Protein AF-0000000068499234 (afdb_homodimer)

pLDDT: mean 90.74, std 7.74, range [53.09, 97.69]

Solvent-accessible surface area (backbone atoms only — not comparable to full-atom values): 12952 Å² total; per-residue (Å²): 133,40,47,43,25,36,26,42,52,27,62,72,46,38,68,62,50,53,53,50,50,23,54,37,46,65,28,49,57,73,48,78,41,53,91,52,92,50,83,86,49,55,38,64,32,35,37,35,40,31,63,70,49,48,39,51,44,35,32,21,32,45,94,52,92,69,53,72,31,37,56,36,42,32,36,38,37,96,36,58,68,54,44,57,54,32,45,54,48,43,18,55,83,38,36,66,74,34,66,81,42,57,39,64,86,93,44,46,78,34,35,35,30,32,27,34,25,60,89,59,50,42,38,40,36,31,80,133,41,46,43,22,36,25,42,52,27,62,73,45,38,67,62,50,53,53,51,51,23,53,38,48,66,28,47,57,72,47,77,40,53,91,53,93,50,83,87,48,57,38,64,33,36,38,36,39,32,63,71,49,48,38,51,45,35,32,24,34,45,94,53,91,68,52,72,33,37,55,37,41,33,36,38,38,95,36,55,67,53,44,57,54,33,47,54,48,45,18,56,83,38,36,67,74,35,66,81,42,58,39,66,84,92,45,46,74,34,35,35,31,32,26,34,25,60,87,58,51,43,37,40,36,30,82

Foldseek 3Di:
DDDDADEDEAAQCVVVVQVLLQVLQPHWDKDFDFPDPDPSGWTQKMKIAHDNAGDMHMYTYDNDDDDDDDDAAEDEDDWLVSQQSSLVSQCVLWDFPARWDADDPPRRRWTWTWTQGNRGGIYIYTD/DDDDAEEDEAAQCVVVVQVLLQVLQPHWDKDFDFPDPDPSGWTAKMKIAHDPAGDMHMYTYDNDDDDDDDDAAEDEDDWLVSQQSSLVSQCVLWDFPARWDADDPPRRRWTWTWTQGNRGGIYIYTD

Radius of gyration: 18.12 Å; Cα contacts (8 Å, |Δi|>4): 654; chains: 2; bounding box: 51×46×42 Å

Organism: Clostridioides difficile (strain 630) (NCBI:txid272563)

Sequence (254 aa):
MVMLTPYLIFNGTCEKAFNFYAEAFGGGKTIFARLDSNPNNPVMHASVTFTKYEGCIMGADTDKPVVISGMAICVVLPSREAIEEISVKLAEGGTLVQEFLPHPPPHQNDGAAEVLDRYGYTWYLSTMVMLTPYLIFNGTCEKAFNFYAEAFGGGKTIFARLDSNPNNPVMHASVTFTKYEGCIMGADTDKPVVISGMAICVVLPSREAIEEISVKLAEGGTLVQEFLPHPPPHQNDGAAEVLDRYGYTWYLST

Secondary structure (DSSP, 8-state):
--EEEEEEEESS-HHHHHHHHHHHTT-EEEEEEESSS-TTSPEEEEEEEETTTTEEEEEEE-SS----BSEEEEEE-S-HHHHHHHHHHHTTTSEEEEEEEEPSTT-TT-EEEEEE-TTS-EEEEE-/--EEEEEEEESS-HHHHHHHHHHHTT-EEEEEEESSS-TTSPEEEEEEEETTTTEEEEEEE-SS----BSEEEEEE-S-HHHHHHHHHHHTTTSEEEEEEEEPSTT-TT-EEEEEE-TTS-EEEEE-

InterPro domains:
  IPR028973 PhnB-like [PF06983] (4-124)
  IPR029068 Glyoxalase/Bleomycin resistance protein/Dihydroxybiphenyl dioxygenase [G3DSA:3.10.180.10] (1-127)
  IPR029068 Glyoxalase/Bleomycin resistance protein/Dihydroxybiphenyl dioxygenase [SSF54593] (4-126)

Structure (mmCIF, N/CA/C/O backbone):
data_AF-0000000068499234-model_v1
#
loop_
_entity.id
_entity.type
_entity.pdbx_description
1 polymer 'PhnB-like domain-containing protein'
#
loop_
_atom_site.group_PDB
_atom_site.id
_atom_site.type_symbol
_atom_site.label_atom_id
_atom_site.label_alt_id
_atom_site.label_comp_id
_atom_site.label_asym_id
_atom_site.label_entity_id
_atom_site.label_seq_id
_atom_site.pdbx_PDB_ins_code
_atom_site.Cartn_x
_atom_site.Cartn_y
_atom_site.Cartn_z
_atom_site.occupancy
_atom_site.B_iso_or_equiv
_atom_site.auth_seq_id
_atom_site.auth_comp_id
_atom_site.auth_asym_id
_atom_site.auth_atom_id
_atom_site.pdbx_PDB_model_num
ATOM 1 N N . MET A 1 1 ? 4.781 1.117 17.578 1 53.12 1 MET A N 1
ATOM 2 C CA . MET A 1 1 ? 5.168 0.433 16.344 1 53.12 1 MET A CA 1
ATOM 3 C C . MET A 1 1 ? 4.594 1.144 15.133 1 53.12 1 MET A C 1
ATOM 5 O O . MET A 1 1 ? 3.467 1.64 15.164 1 53.12 1 MET A O 1
ATOM 9 N N . VAL A 1 2 ? 5.391 1.707 14.148 1 61.38 2 VAL A N 1
ATOM 10 C CA . VAL A 1 2 ? 4.98 2.381 12.922 1 61.38 2 VAL A CA 1
ATOM 11 C C . VAL A 1 2 ? 4.305 1.38 11.984 1 61.38 2 VAL A C 1
ATOM 13 O O . VAL A 1 2 ? 4.734 0.228 11.883 1 61.38 2 VAL A O 1
ATOM 16 N N . MET A 1 3 ? 3.145 1.772 11.523 1 76.12 3 MET A N 1
ATOM 17 C CA . MET A 1 3 ? 2.408 0.945 10.578 1 76.12 3 MET A CA 1
ATOM 18 C C . MET A 1 3 ? 2.404 1.58 9.188 1 76.12 3 MET A C 1
ATOM 20 O O . MET A 1 3 ? 2.051 2.75 9.039 1 76.12 3 MET A O 1
ATOM 24 N N . LEU A 1 4 ? 3.035 0.899 8.289 1 85.94 4 LEU A N 1
ATOM 25 C CA . LEU A 1 4 ? 2.988 1.303 6.887 1 85.94 4 LEU A CA 1
ATOM 26 C C . LEU A 1 4 ? 2.033 0.416 6.098 1 85.94 4 LEU A C 1
ATOM 28 O O . LEU A 1 4 ? 2.201 -0.805 6.059 1 85.94 4 LEU A O 1
ATOM 32 N N . THR A 1 5 ? 0.992 1.041 5.543 1 91.81 5 THR A N 1
ATOM 33 C CA . THR A 1 5 ? -0.043 0.25 4.887 1 91.81 5 THR A CA 1
ATOM 34 C C . THR A 1 5 ? -0.512 0.931 3.602 1 91.81 5 THR A C 1
ATOM 36 O O . THR A 1 5 ? -0.453 2.156 3.486 1 91.81 5 THR A O 1
ATOM 39 N N . PRO A 1 6 ? -0.944 0.089 2.637 1 94.38 6 PRO A N 1
ATOM 40 C CA . PRO A 1 6 ? -1.58 0.714 1.476 1 94.38 6 PRO A CA 1
ATOM 41 C C . PRO A 1 6 ? -2.91 1.384 1.819 1 94.38 6 PRO A C 1
ATOM 43 O O . PRO A 1 6 ? -3.645 0.896 2.682 1 94.38 6 PRO A O 1
ATOM 46 N N . TYR A 1 7 ? -3.123 2.432 1.109 1 95.19 7 TYR A N 1
ATOM 47 C CA . TYR A 1 7 ? -4.383 3.16 1.197 1 95.19 7 TYR A CA 1
ATOM 48 C C . TYR A 1 7 ? -5.121 3.141 -0.137 1 95.19 7 TYR A C 1
ATOM 50 O O . TYR A 1 7 ? -4.633 3.688 -1.129 1 95.19 7 TYR A O 1
ATOM 58 N N . LEU A 1 8 ? -6.262 2.578 -0.1 1 96.56 8 LEU A N 1
ATOM 59 C CA . LEU A 1 8 ? -7 2.359 -1.34 1 96.56 8 LEU A CA 1
ATOM 60 C C . LEU A 1 8 ? -8.125 3.377 -1.49 1 96.56 8 LEU A C 1
ATOM 62 O O . LEU A 1 8 ? -8.875 3.623 -0.543 1 96.56 8 LEU A O 1
ATOM 66 N N . ILE A 1 9 ? -8.281 3.941 -2.676 1 95.94 9 ILE A N 1
ATOM 67 C CA . ILE A 1 9 ? -9.281 4.969 -2.941 1 95.94 9 ILE A CA 1
ATOM 68 C C . ILE A 1 9 ? -10.367 4.406 -3.854 1 95.94 9 ILE A C 1
ATOM 70 O O . ILE A 1 9 ? -10.07 3.818 -4.895 1 95.94 9 ILE A O 1
ATOM 74 N N . PHE A 1 10 ? -11.57 4.621 -3.477 1 95.12 10 PHE A N 1
ATOM 75 C CA . PHE A 1 10 ? -12.711 4.094 -4.207 1 95.12 10 PHE A CA 1
ATOM 76 C C . PHE A 1 10 ? -13.688 5.211 -4.562 1 95.12 10 PHE A C 1
ATOM 78 O O . PHE A 1 10 ? -13.555 6.336 -4.078 1 95.12 10 PHE A O 1
ATOM 85 N N . ASN A 1 11 ? -14.578 4.84 -5.453 1 93.88 11 ASN A N 1
ATOM 86 C CA . ASN A 1 11 ? -15.711 5.707 -5.762 1 93.88 11 ASN A CA 1
ATOM 87 C C . ASN A 1 11 ? -17.031 5.02 -5.457 1 93.88 11 ASN A C 1
ATOM 89 O O . ASN A 1 11 ? -17.688 4.48 -6.355 1 93.88 11 ASN A O 1
ATOM 93 N N . GLY A 1 12 ? -17.375 5.008 -4.176 1 91.5 12 GLY A N 1
ATOM 94 C CA . GLY A 1 12 ? -18.688 4.527 -3.752 1 91.5 12 GLY A CA 1
ATOM 95 C C . GLY A 1 12 ? -18.703 3.045 -3.432 1 91.5 12 GLY A C 1
ATOM 96 O O . GLY A 1 12 ? -19.734 2.504 -3.014 1 91.5 12 GLY A O 1
ATOM 97 N N . THR A 1 13 ? -17.609 2.33 -3.5 1 92.5 13 THR A N 1
ATOM 98 C CA . THR A 1 13 ? -17.609 0.883 -3.311 1 92.5 13 THR A CA 1
ATOM 99 C C . THR A 1 13 ? -16.703 0.482 -2.154 1 92.5 13 THR A C 1
ATOM 101 O O . THR A 1 13 ? -16.406 -0.701 -1.971 1 92.5 13 THR A O 1
ATOM 104 N N . CYS A 1 14 ? -16.219 1.36 -1.385 1 94.56 14 CYS A N 1
ATOM 105 C CA . CYS A 1 14 ? -15.242 1.1 -0.343 1 94.56 14 CYS A CA 1
ATOM 106 C C . CYS A 1 14 ? -15.75 0.057 0.644 1 94.56 14 CYS A C 1
ATOM 108 O O . CYS A 1 14 ? -15.062 -0.922 0.932 1 94.56 14 CYS A O 1
ATOM 110 N N . GLU A 1 15 ? -16.953 0.271 1.133 1 92.94 15 GLU A N 1
ATOM 111 C CA . GLU A 1 15 ? -17.484 -0.644 2.135 1 92.94 15 GLU A CA 1
ATOM 112 C C . GLU A 1 15 ? -17.594 -2.064 1.588 1 92.94 15 GLU A C 1
ATOM 114 O O . GLU A 1 15 ? -17.172 -3.021 2.248 1 92.94 15 GLU A O 1
ATOM 119 N N . LYS A 1 16 ? -18.125 -2.23 0.428 1 93.38 16 LYS A N 1
ATOM 120 C CA . LYS A 1 16 ? -18.234 -3.545 -0.2 1 93.38 16 LYS A CA 1
ATOM 121 C C . LYS A 1 16 ? -16.859 -4.184 -0.395 1 93.38 16 LYS A C 1
ATOM 123 O O . LYS A 1 16 ? -16.688 -5.375 -0.131 1 93.38 16 LYS A O 1
ATOM 128 N N . ALA A 1 17 ? -15.945 -3.432 -0.859 1 95 17 ALA A N 1
ATOM 129 C CA . ALA A 1 17 ? -14.594 -3.932 -1.104 1 95 17 ALA A CA 1
ATOM 130 C C . ALA A 1 17 ? -13.945 -4.414 0.189 1 95 17 ALA A C 1
ATOM 132 O O . ALA A 1 17 ? -13.375 -5.508 0.235 1 95 17 ALA A O 1
ATOM 133 N N . PHE A 1 18 ? -14.023 -3.668 1.282 1 95.25 18 PHE A N 1
ATOM 134 C CA . PHE A 1 18 ? -13.352 -4.008 2.529 1 95.25 18 PHE A CA 1
ATOM 135 C C . PHE A 1 18 ? -13.984 -5.238 3.17 1 95.25 18 PHE A C 1
ATOM 137 O O . PHE A 1 18 ? -13.289 -6.059 3.773 1 95.25 18 PHE A O 1
ATOM 144 N N . ASN A 1 19 ? -15.266 -5.305 3.041 1 93.12 19 ASN A N 1
ATOM 145 C CA . ASN A 1 19 ? -15.914 -6.531 3.498 1 93.12 19 ASN A CA 1
ATOM 146 C C . ASN A 1 19 ? -15.461 -7.738 2.688 1 93.12 19 ASN A C 1
ATOM 148 O O . ASN A 1 19 ? -15.234 -8.812 3.244 1 93.12 19 ASN A O 1
ATOM 152 N N . PHE A 1 20 ? -15.391 -7.555 1.407 1 94.5 20 PHE A N 1
ATOM 153 C CA . PHE A 1 20 ? -14.883 -8.594 0.519 1 94.5 20 PHE A CA 1
ATOM 154 C C . PHE A 1 20 ? -13.469 -9.008 0.926 1 94.5 20 PHE A C 1
ATOM 156 O O . PHE A 1 20 ? -13.172 -10.195 1.008 1 94.5 20 PHE A O 1
ATOM 163 N N . TYR A 1 21 ? -12.539 -8.047 1.212 1 94.5 21 TYR A N 1
ATOM 164 C CA . TYR A 1 21 ? -11.164 -8.344 1.595 1 94.5 21 TYR A CA 1
ATOM 165 C C . TYR A 1 21 ? -11.117 -9.062 2.938 1 94.5 21 TYR A C 1
ATOM 167 O O . TYR A 1 21 ? -10.32 -9.984 3.125 1 94.5 21 TYR A O 1
ATOM 175 N N . ALA A 1 22 ? -11.945 -8.633 3.92 1 92.56 22 ALA A N 1
ATOM 176 C CA . ALA A 1 22 ? -12.008 -9.312 5.211 1 92.56 22 ALA A CA 1
ATOM 177 C C . ALA A 1 22 ? -12.328 -10.797 5.039 1 92.56 22 ALA A C 1
ATOM 179 O O . ALA A 1 22 ? -11.695 -11.656 5.656 1 92.56 22 ALA A O 1
ATOM 180 N N . GLU A 1 23 ? -13.195 -11.047 4.195 1 90.69 23 GLU A N 1
ATOM 181 C CA . GLU A 1 23 ? -13.578 -12.43 3.93 1 90.69 23 GLU A CA 1
ATOM 182 C C . GLU A 1 23 ? -12.461 -13.188 3.223 1 90.69 23 GLU A C 1
ATOM 184 O O . GLU A 1 23 ? -12.148 -14.328 3.584 1 90.69 23 GLU A O 1
ATOM 189 N N . ALA A 1 24 ? -11.938 -12.633 2.201 1 91.75 24 ALA A N 1
ATOM 190 C CA . ALA A 1 24 ? -10.906 -13.281 1.4 1 91.75 24 ALA A CA 1
ATOM 191 C C . ALA A 1 24 ? -9.719 -13.695 2.268 1 91.75 24 ALA A C 1
ATOM 193 O O . ALA A 1 24 ? -9.086 -14.727 2.023 1 91.75 24 ALA A O 1
ATOM 194 N N . PHE A 1 25 ? -9.391 -12.922 3.293 1 91.5 25 PHE A N 1
ATOM 195 C CA . PHE A 1 25 ? -8.219 -13.18 4.121 1 91.5 25 PHE A CA 1
ATOM 196 C C . PHE A 1 25 ? -8.609 -13.93 5.391 1 91.5 25 PHE A C 1
ATOM 198 O O . PHE A 1 25 ? -7.84 -13.984 6.348 1 91.5 25 PHE A O 1
ATOM 205 N N . GLY A 1 26 ? -9.789 -14.516 5.43 1 86.25 26 GLY A N 1
ATOM 206 C CA . GLY A 1 26 ? -10.195 -15.43 6.488 1 86.25 26 GLY A CA 1
ATOM 207 C C . GLY A 1 26 ? -10.781 -14.719 7.695 1 86.25 26 GLY A C 1
ATOM 208 O O . GLY A 1 26 ? -10.703 -15.227 8.82 1 86.25 26 GLY A O 1
ATOM 209 N N . GLY A 1 27 ? -11.18 -13.492 7.441 1 85.38 27 GLY A N 1
ATOM 210 C CA . GLY A 1 27 ? -11.812 -12.719 8.5 1 85.38 27 GLY A CA 1
ATOM 211 C C . GLY A 1 27 ? -11.031 -11.461 8.859 1 85.38 27 GLY A C 1
ATOM 212 O O . GLY A 1 27 ? -9.875 -11.312 8.477 1 85.38 27 GLY A O 1
ATOM 213 N N . GLY A 1 28 ? -11.766 -10.594 9.508 1 88.75 28 GLY A N 1
ATOM 214 C CA . GLY A 1 28 ? -11.18 -9.336 9.93 1 88.75 28 GLY A CA 1
ATOM 215 C C . GLY A 1 28 ? -12.188 -8.383 10.547 1 88.75 28 GLY A C 1
ATOM 216 O O . GLY A 1 28 ? -13.398 -8.539 10.359 1 88.75 28 GLY A O 1
ATOM 217 N N . LYS A 1 29 ? -11.609 -7.488 11.289 1 89.75 29 LYS A N 1
ATOM 218 C CA . LYS A 1 29 ? -12.422 -6.422 11.867 1 89.75 29 LYS A CA 1
ATOM 219 C C . LYS A 1 29 ? -12.367 -5.16 11.008 1 89.75 29 LYS A C 1
ATOM 221 O O . LYS A 1 29 ? -11.305 -4.555 10.852 1 89.75 29 LYS A O 1
ATOM 226 N N . THR A 1 30 ? -13.562 -4.793 10.492 1 90.88 30 THR A N 1
ATOM 227 C CA . THR A 1 30 ? -13.641 -3.59 9.672 1 90.88 30 THR A CA 1
ATOM 228 C C . THR A 1 30 ? -14.219 -2.426 10.477 1 90.88 30 THR A C 1
ATOM 230 O O . THR A 1 30 ? -15.195 -2.596 11.203 1 90.88 30 THR A O 1
ATOM 233 N N . ILE A 1 31 ? -13.602 -1.313 10.328 1 91.56 31 ILE A N 1
ATOM 234 C CA . ILE A 1 31 ? -14.094 -0.07 10.914 1 91.56 31 ILE A CA 1
ATOM 235 C C . ILE A 1 31 ? -14.359 0.951 9.805 1 91.56 31 ILE A C 1
ATOM 237 O O . ILE A 1 31 ? -13.508 1.17 8.945 1 91.56 31 ILE A O 1
ATOM 241 N N . PHE A 1 32 ? -15.547 1.535 9.867 1 91.06 32 PHE A N 1
ATOM 242 C CA . PHE A 1 32 ? -15.914 2.561 8.891 1 91.06 32 PHE A CA 1
ATOM 243 C C . PHE A 1 32 ? -16.25 3.873 9.586 1 91.06 32 PHE A C 1
ATOM 245 O O . PHE A 1 32 ? -16.922 3.881 10.617 1 91.06 32 PHE A O 1
ATOM 252 N N . ALA A 1 33 ? -15.695 4.934 9.078 1 87.81 33 ALA A N 1
ATOM 253 C CA . ALA A 1 33 ? -16.094 6.281 9.461 1 87.81 33 ALA A CA 1
ATOM 254 C C . ALA A 1 33 ? -16.875 6.965 8.344 1 87.81 33 ALA A C 1
ATOM 256 O O . ALA A 1 33 ? -16.422 6.996 7.195 1 87.81 33 ALA A O 1
ATOM 257 N N . ARG A 1 34 ? -18.094 7.496 8.703 1 86.25 34 ARG A N 1
ATOM 258 C CA . ARG A 1 34 ? -18.953 8.195 7.746 1 86.25 34 ARG A CA 1
ATOM 259 C C . ARG A 1 34 ? -19.391 9.555 8.289 1 86.25 34 ARG A C 1
ATOM 261 O O . ARG A 1 34 ? -19.297 9.805 9.492 1 86.25 34 ARG A O 1
ATOM 268 N N . LEU A 1 35 ? -19.656 10.523 7.223 1 75.69 35 LEU A N 1
ATOM 269 C CA . LEU A 1 35 ? -20.141 11.828 7.668 1 75.69 35 LEU A CA 1
ATOM 270 C C . LEU A 1 35 ? -21.406 11.68 8.508 1 75.69 35 LEU A C 1
ATOM 272 O O . LEU A 1 35 ? -21.562 12.352 9.531 1 75.69 35 LEU A O 1
ATOM 276 N N . ASP A 1 36 ? -22.328 10.93 7.973 1 72.31 36 ASP A N 1
ATOM 277 C CA . ASP A 1 36 ? -23.531 10.672 8.758 1 72.31 36 ASP A CA 1
ATOM 278 C C . ASP A 1 36 ? -23.812 9.172 8.859 1 72.31 36 ASP A C 1
ATOM 280 O O . ASP A 1 36 ? -23.047 8.359 8.344 1 72.31 36 ASP A O 1
ATOM 284 N N . SER A 1 37 ? -24.641 8.773 9.742 1 68.44 37 SER A N 1
ATOM 285 C CA . SER A 1 37 ? -24.922 7.379 10.07 1 68.44 37 SER A CA 1
ATOM 286 C C . SER A 1 37 ? -25.594 6.664 8.906 1 68.44 37 SER A C 1
ATOM 288 O O . SER A 1 37 ? -25.906 5.473 9 1 68.44 37 SER A O 1
ATOM 290 N N . ASN A 1 38 ? -25.719 7.418 7.816 1 68.81 38 ASN A N 1
ATOM 291 C CA . ASN A 1 38 ? -26.359 6.789 6.672 1 68.81 38 ASN A CA 1
ATOM 292 C C . ASN A 1 38 ? -25.406 5.887 5.902 1 68.81 38 ASN A C 1
ATOM 294 O O . ASN A 1 38 ? -24.422 6.363 5.34 1 68.81 38 ASN A O 1
ATOM 298 N N . PRO A 1 39 ? -25.688 4.641 5.934 1 66.5 39 PRO A N 1
ATOM 299 C CA . PRO A 1 39 ? -24.812 3.68 5.262 1 66.5 39 PRO A CA 1
ATOM 300 C C . PRO A 1 39 ? -24.688 3.951 3.764 1 66.5 39 PRO A C 1
ATOM 302 O O . PRO A 1 39 ? -23.75 3.461 3.125 1 66.5 39 PRO A O 1
ATOM 305 N N . ASN A 1 40 ? -25.547 4.723 3.223 1 68.81 40 ASN A N 1
ATOM 306 C CA . ASN A 1 40 ? -25.5 5.035 1.799 1 68.81 40 ASN A CA 1
ATOM 307 C C . ASN A 1 40 ? -24.516 6.152 1.502 1 68.81 40 ASN A C 1
ATOM 309 O O . ASN A 1 40 ? -24.188 6.406 0.342 1 68.81 40 ASN A O 1
ATOM 313 N N . ASN A 1 41 ? -24.062 6.688 2.551 1 81.12 41 ASN A N 1
ATOM 314 C CA . ASN A 1 41 ? -23.109 7.77 2.352 1 81.12 41 ASN A CA 1
ATOM 315 C C . ASN A 1 41 ? -21.703 7.238 2.1 1 81.12 41 ASN A C 1
ATOM 317 O O . ASN A 1 41 ? -21.344 6.168 2.588 1 81.12 41 ASN A O 1
ATOM 321 N N . PRO A 1 42 ? -21 8.016 1.346 1 86 42 PRO A N 1
ATOM 322 C CA . PRO A 1 42 ? -19.641 7.598 1.041 1 86 42 PRO A CA 1
ATOM 323 C C . PRO A 1 42 ? -18.781 7.414 2.293 1 86 42 PRO A C 1
ATOM 325 O O . PRO A 1 42 ? -18.969 8.125 3.285 1 86 42 PRO A O 1
ATOM 328 N N . VAL A 1 43 ? -17.969 6.305 2.303 1 91.94 43 VAL A N 1
ATOM 329 C CA . VAL A 1 43 ? -17.047 6.012 3.395 1 91.94 43 VAL A CA 1
ATOM 330 C C . VAL A 1 43 ? -15.961 7.086 3.453 1 91.94 43 VAL A C 1
ATOM 332 O O . VAL A 1 43 ? -15.234 7.301 2.48 1 91.94 43 VAL A O 1
ATOM 335 N N . MET A 1 44 ? -15.844 7.789 4.527 1 91.5 44 MET A N 1
ATOM 336 C CA . MET A 1 44 ? -14.805 8.805 4.727 1 91.5 44 MET A CA 1
ATOM 337 C C . MET A 1 44 ? -13.461 8.156 5.035 1 91.5 44 MET A C 1
ATOM 339 O O . MET A 1 44 ? -12.414 8.648 4.609 1 91.5 44 MET A O 1
ATOM 343 N N . HIS A 1 45 ? -13.531 7.129 5.82 1 92.44 45 HIS A N 1
ATOM 344 C CA . HIS A 1 45 ? -12.352 6.348 6.18 1 92.44 45 HIS A CA 1
ATOM 345 C C . HIS A 1 45 ? -12.719 4.91 6.523 1 92.44 45 HIS A C 1
ATOM 347 O O . HIS A 1 45 ? -13.758 4.664 7.145 1 92.44 45 HIS A O 1
ATOM 353 N N . ALA A 1 46 ? -11.867 3.998 6.188 1 93.75 46 ALA A N 1
ATOM 354 C CA . ALA A 1 46 ? -12.055 2.588 6.523 1 93.75 46 ALA A CA 1
ATOM 355 C C . ALA A 1 46 ? -10.727 1.924 6.871 1 93.75 46 ALA A C 1
ATOM 357 O O . ALA A 1 46 ? -9.68 2.309 6.348 1 93.75 46 ALA A O 1
ATOM 358 N N . SER A 1 47 ? -10.812 0.963 7.715 1 93.25 47 SER A N 1
ATOM 359 C CA . SER A 1 47 ? -9.688 0.075 7.992 1 93.25 47 SER A CA 1
ATOM 360 C C . SER A 1 47 ? -10.156 -1.356 8.227 1 93.25 47 SER A C 1
ATOM 362 O O . SER A 1 47 ? -11.273 -1.578 8.703 1 93.25 47 SER A O 1
ATOM 364 N N . VAL A 1 48 ? -9.336 -2.252 7.844 1 91.62 48 VAL A N 1
ATOM 365 C CA . VAL A 1 48 ? -9.594 -3.65 8.172 1 91.62 48 VAL A CA 1
ATOM 366 C C . VAL A 1 48 ? -8.312 -4.312 8.68 1 91.62 48 VAL A C 1
ATOM 368 O O . VAL A 1 48 ? -7.258 -4.176 8.062 1 91.62 48 VAL A O 1
ATOM 371 N N . THR A 1 49 ? -8.406 -4.934 9.758 1 89.31 49 THR A N 1
ATOM 372 C CA . THR A 1 49 ? -7.344 -5.773 10.305 1 89.31 49 THR A CA 1
ATOM 373 C C . THR A 1 49 ? -7.707 -7.25 10.188 1 89.31 49 THR A C 1
ATOM 375 O O . THR A 1 49 ? -8.727 -7.691 10.719 1 89.31 49 THR A O 1
ATOM 378 N N . PHE A 1 50 ? -6.859 -7.938 9.508 1 87.25 50 PHE A N 1
ATOM 379 C CA . PHE A 1 50 ? -7.141 -9.344 9.227 1 87.25 50 PHE A CA 1
ATOM 380 C C . PHE A 1 50 ? -6.812 -10.211 10.43 1 87.25 50 PHE A C 1
ATOM 382 O O . PHE A 1 50 ? -5.84 -9.953 11.141 1 87.25 50 PHE A O 1
ATOM 389 N N . THR A 1 51 ? -7.574 -11.234 10.656 1 81.31 51 THR A N 1
ATOM 390 C CA . THR A 1 51 ? -7.449 -12.062 11.852 1 81.31 51 THR A CA 1
ATOM 391 C C . THR A 1 51 ? -6.539 -13.258 11.586 1 81.31 51 THR A C 1
ATOM 393 O O . THR A 1 51 ? -5.641 -13.547 12.375 1 81.31 51 THR A O 1
ATOM 396 N N . LYS A 1 52 ? -6.707 -13.953 10.523 1 81.19 52 LYS A N 1
ATOM 397 C CA . LYS A 1 52 ? -5.973 -15.18 10.25 1 81.19 52 LYS A CA 1
ATOM 398 C C . LYS A 1 52 ? -4.535 -14.875 9.836 1 81.19 52 LYS A C 1
ATOM 400 O O . LYS A 1 52 ? -3.604 -15.57 10.25 1 81.19 52 LYS A O 1
ATOM 405 N N . TYR A 1 53 ? -4.402 -13.914 8.93 1 75.88 53 TYR A N 1
ATOM 406 C CA . TYR A 1 53 ? -3.092 -13.5 8.445 1 75.88 53 TYR A CA 1
ATOM 407 C C . TYR A 1 53 ? -2.779 -12.07 8.875 1 75.88 53 TYR A C 1
ATOM 409 O O . TYR A 1 53 ? -3.295 -11.117 8.289 1 75.88 53 TYR A O 1
ATOM 417 N N . GLU A 1 54 ? -2.145 -11.781 9.883 1 76.5 54 GLU A N 1
ATOM 418 C CA . GLU A 1 54 ? -1.868 -10.469 10.453 1 76.5 54 GLU A CA 1
ATOM 419 C C . GLU A 1 54 ? -1.561 -9.445 9.367 1 76.5 54 GLU A C 1
ATOM 421 O O . GLU A 1 54 ? -0.793 -9.727 8.445 1 76.5 54 GLU A O 1
ATOM 426 N N . GLY A 1 55 ? -2.375 -8.344 9.203 1 82.38 55 GLY A N 1
ATOM 427 C CA . GLY A 1 55 ? -2.23 -7.254 8.25 1 82.38 55 GLY A CA 1
ATOM 428 C C . GLY A 1 55 ? -3.385 -6.27 8.289 1 82.38 55 GLY A C 1
ATOM 429 O O . GLY A 1 55 ? -4.438 -6.562 8.859 1 82.38 55 GLY A O 1
ATOM 430 N N . CYS A 1 56 ? -3.014 -5.168 7.656 1 88.94 56 CYS A N 1
ATOM 431 C CA . CYS A 1 56 ? -4.035 -4.125 7.672 1 88.94 56 CYS A CA 1
ATOM 432 C C . CYS A 1 56 ? -4.012 -3.324 6.375 1 88.94 56 CYS A C 1
ATOM 434 O O . CYS A 1 56 ? -2.945 -3.076 5.812 1 88.94 56 CYS A O 1
ATOM 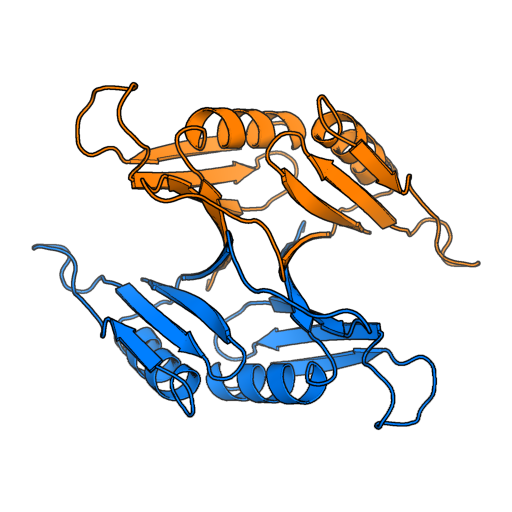436 N N . ILE A 1 57 ? -5.215 -2.977 5.93 1 93.19 57 ILE A N 1
ATOM 437 C CA . ILE A 1 57 ? -5.344 -2.014 4.844 1 93.19 57 ILE A CA 1
ATOM 438 C C . ILE A 1 57 ? -6.316 -0.906 5.246 1 93.19 57 ILE A C 1
ATOM 440 O O . ILE A 1 57 ? -7.156 -1.101 6.125 1 93.19 57 ILE A O 1
ATOM 444 N N . MET A 1 58 ? -6.152 0.239 4.621 1 94.31 58 MET A N 1
ATOM 445 C CA . MET A 1 58 ? -7.023 1.388 4.844 1 94.31 58 MET A CA 1
ATOM 446 C C . MET A 1 58 ? -7.504 1.97 3.518 1 94.31 58 MET A C 1
ATOM 448 O O . MET A 1 58 ? -6.965 1.642 2.459 1 94.31 58 MET A O 1
ATOM 452 N N . GLY A 1 59 ? -8.57 2.758 3.65 1 95.25 59 GLY A N 1
ATOM 453 C CA . GLY A 1 59 ? -9.086 3.355 2.43 1 95.25 59 GLY A CA 1
ATOM 454 C C . GLY A 1 59 ? -10.258 4.293 2.674 1 95.25 59 GLY A C 1
ATOM 455 O O . GLY A 1 59 ? -10.602 4.578 3.822 1 95.25 59 GLY A O 1
ATOM 456 N N . ALA A 1 60 ? -10.789 4.793 1.554 1 94.38 60 ALA A N 1
ATOM 457 C CA . ALA A 1 60 ? -11.922 5.711 1.593 1 94.38 60 ALA A CA 1
ATOM 458 C C . ALA A 1 60 ? -12.586 5.824 0.223 1 94.38 60 ALA A C 1
ATOM 460 O O . ALA A 1 60 ? -12.062 5.316 -0.771 1 94.38 60 ALA A O 1
ATOM 461 N N . ASP A 1 61 ? -13.734 6.48 0.193 1 94.44 61 ASP A N 1
ATOM 462 C CA . ASP A 1 61 ? -14.398 6.871 -1.044 1 94.44 61 ASP A CA 1
ATOM 463 C C . ASP A 1 61 ? -14.078 8.32 -1.406 1 94.44 61 ASP A C 1
ATOM 465 O O . ASP A 1 61 ? -13.82 9.141 -0.526 1 94.44 61 ASP A O 1
ATOM 469 N N . THR A 1 62 ? -14.07 8.523 -2.615 1 92.38 62 THR A N 1
ATOM 470 C CA . THR A 1 62 ? -13.992 9.875 -3.164 1 92.38 62 THR A CA 1
ATOM 471 C C . THR A 1 62 ? -15.102 10.109 -4.188 1 92.38 62 THR A C 1
ATOM 473 O O . THR A 1 62 ? -15.695 9.156 -4.691 1 92.38 62 THR A O 1
ATOM 476 N N . ASP A 1 63 ? -15.406 11.336 -4.465 1 90.12 63 ASP A N 1
ATOM 477 C CA . ASP A 1 63 ? -16.422 11.672 -5.457 1 90.12 63 ASP A CA 1
ATOM 478 C C . ASP A 1 63 ? -15.82 11.82 -6.848 1 90.12 63 ASP A C 1
ATOM 480 O O . ASP A 1 63 ? -16.531 12.031 -7.828 1 90.12 63 ASP A O 1
ATOM 484 N N . LYS A 1 64 ? -14.68 11.68 -6.961 1 89.94 64 LYS A N 1
ATOM 485 C CA . LYS A 1 64 ? -13.977 11.797 -8.234 1 89.94 64 LYS A CA 1
ATOM 486 C C . LYS A 1 64 ? -13.766 10.43 -8.883 1 89.94 64 LYS A C 1
ATOM 488 O O . LYS A 1 64 ? -13.773 9.406 -8.195 1 89.94 64 LYS A O 1
ATOM 493 N N . PRO A 1 65 ? -13.664 10.469 -10.258 1 90.19 65 PRO A N 1
ATOM 494 C CA . PRO A 1 65 ? -13.289 9.203 -10.891 1 90.19 65 PRO A CA 1
ATOM 495 C C . PRO A 1 65 ? -11.969 8.648 -10.375 1 90.19 65 PRO A C 1
ATOM 497 O O . PRO A 1 65 ? -11.039 9.406 -10.102 1 90.19 65 PRO A O 1
ATOM 500 N N . VAL A 1 66 ? -11.984 7.301 -10.258 1 91.25 66 VAL A N 1
ATOM 501 C CA . VAL A 1 66 ? -10.781 6.648 -9.734 1 91.25 66 VAL A CA 1
ATOM 502 C C . VAL A 1 66 ? -10.133 5.805 -10.828 1 91.25 66 VAL A C 1
ATOM 504 O O . VAL A 1 66 ? -10.797 4.98 -11.461 1 91.25 66 VAL A O 1
ATOM 507 N N . VAL A 1 67 ? -8.836 6.051 -11.086 1 92.12 67 VAL A N 1
ATOM 508 C CA . VAL A 1 67 ? -8.008 5.227 -11.961 1 92.12 67 VAL A CA 1
ATOM 509 C C . VAL A 1 67 ? -6.949 4.496 -11.141 1 92.12 67 VAL A C 1
ATOM 511 O O . VAL A 1 67 ? -6.211 5.125 -10.375 1 92.12 67 VAL A O 1
ATOM 514 N N . ILE A 1 68 ? -6.926 3.168 -11.25 1 90.94 68 ILE A N 1
ATOM 515 C CA . ILE A 1 68 ? -6 2.369 -10.453 1 90.94 68 ILE A CA 1
ATOM 516 C C . ILE A 1 68 ? -4.773 2.012 -11.289 1 90.94 68 ILE A C 1
ATOM 518 O O . ILE A 1 68 ? -4.859 1.189 -12.203 1 90.94 68 ILE A O 1
ATOM 522 N N . SER A 1 69 ? -3.635 2.668 -10.836 1 92.25 69 SER A N 1
ATOM 523 C CA . SER A 1 69 ? -2.404 2.441 -11.586 1 92.25 69 SER A CA 1
ATOM 524 C C . SER A 1 69 ? -1.179 2.828 -10.766 1 92.25 69 SER A C 1
ATOM 526 O O . SER A 1 69 ? -1.271 3.652 -9.852 1 92.25 69 SER A O 1
ATOM 528 N N . GLY A 1 70 ? 0.04 2.193 -11.055 1 94.75 70 GLY A N 1
ATOM 529 C CA . GLY A 1 70 ? 1.345 2.598 -10.555 1 94.75 70 GLY A CA 1
ATOM 530 C C . GLY A 1 70 ? 1.685 1.983 -9.211 1 94.75 70 GLY A C 1
ATOM 531 O O . GLY A 1 70 ? 2.789 2.176 -8.695 1 94.75 70 GLY A O 1
ATOM 532 N N . MET A 1 71 ? 0.733 1.302 -8.617 1 96.5 71 MET A N 1
ATOM 533 C CA . MET A 1 71 ? 0.954 0.62 -7.344 1 96.5 71 MET A CA 1
ATOM 534 C C . MET A 1 71 ? 0.197 -0.703 -7.297 1 96.5 71 MET A C 1
ATOM 536 O O . MET A 1 71 ? -0.771 -0.896 -8.039 1 96.5 71 MET A O 1
ATOM 540 N N . ALA A 1 72 ? 0.626 -1.553 -6.43 1 96.75 72 ALA A N 1
ATOM 541 C CA . ALA A 1 72 ? -0.032 -2.816 -6.109 1 96.75 72 ALA A CA 1
ATOM 542 C C . ALA A 1 72 ? 0.057 -3.117 -4.617 1 96.75 72 ALA A C 1
ATOM 544 O O . ALA A 1 72 ? 0.676 -2.363 -3.861 1 96.75 72 ALA A O 1
ATOM 545 N N . ILE A 1 73 ? -0.73 -4.105 -4.168 1 95.75 73 ILE A N 1
ATOM 546 C CA . ILE A 1 73 ? -0.656 -4.582 -2.789 1 95.75 73 ILE A CA 1
ATOM 547 C C . ILE A 1 73 ? 0.171 -5.863 -2.727 1 95.75 73 ILE A C 1
ATOM 549 O O . ILE A 1 73 ? -0.133 -6.84 -3.418 1 95.75 73 ILE A O 1
ATOM 553 N N . CYS A 1 74 ? 1.198 -5.836 -1.916 1 95.19 74 CYS A N 1
ATOM 554 C CA . CYS A 1 74 ? 2.031 -7.02 -1.752 1 95.19 74 CYS A CA 1
ATOM 555 C C . CYS A 1 74 ? 1.797 -7.668 -0.392 1 95.19 74 CYS A C 1
ATOM 557 O O . CYS A 1 74 ? 1.797 -6.984 0.633 1 95.19 74 CYS A O 1
ATOM 559 N N . VAL A 1 75 ? 1.662 -9.016 -0.428 1 93.25 75 VAL A N 1
ATOM 560 C CA . VAL A 1 75 ? 1.439 -9.773 0.801 1 93.25 75 VAL A CA 1
ATOM 561 C C . VAL A 1 75 ? 2.389 -10.969 0.855 1 93.25 75 VAL A C 1
ATOM 563 O O . VAL A 1 75 ? 2.412 -11.789 -0.061 1 93.25 75 VAL A O 1
ATOM 566 N N . VAL A 1 76 ? 3.135 -10.969 1.899 1 91.81 76 VAL A N 1
ATOM 567 C CA . VAL A 1 76 ? 3.969 -12.133 2.16 1 91.81 76 VAL A CA 1
ATOM 568 C C . VAL A 1 76 ? 3.236 -13.094 3.094 1 91.81 76 VAL A C 1
ATOM 570 O O . VAL A 1 76 ? 2.891 -12.734 4.223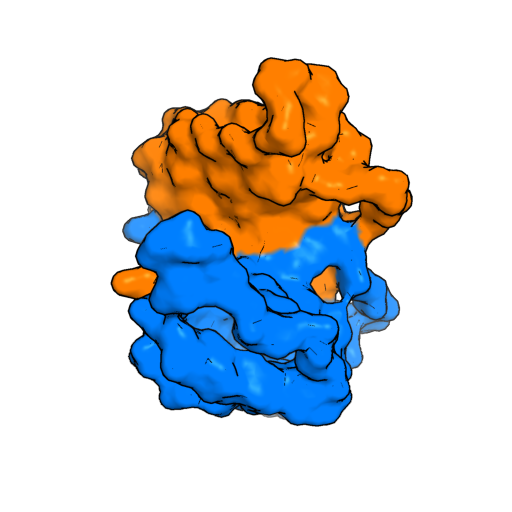 1 91.81 76 VAL A O 1
ATOM 573 N N . LEU A 1 77 ? 3.016 -14.32 2.625 1 92 77 LEU A N 1
ATOM 574 C CA . LEU A 1 77 ? 2.227 -15.32 3.336 1 92 77 LEU A CA 1
ATOM 575 C C . LEU A 1 77 ? 3.102 -16.484 3.779 1 92 77 LEU A C 1
ATOM 577 O O . LEU A 1 77 ? 4.203 -16.672 3.256 1 92 77 LEU A O 1
ATOM 581 N N . PRO A 1 78 ? 2.627 -17.312 4.699 1 90.25 78 PRO A N 1
ATOM 582 C CA . PRO A 1 78 ? 3.508 -18.297 5.336 1 90.25 78 PRO A CA 1
ATOM 583 C C . PRO A 1 78 ? 3.688 -19.562 4.5 1 90.25 78 PRO A C 1
ATOM 585 O O . PRO A 1 78 ? 4.59 -20.359 4.766 1 90.25 78 PRO A O 1
ATOM 588 N N . SER A 1 79 ? 2.863 -19.75 3.52 1 91.88 79 SER A N 1
ATOM 589 C CA . SER A 1 79 ? 2.947 -21.016 2.811 1 91.88 79 SER A CA 1
ATOM 590 C C . SER A 1 79 ? 2.283 -20.938 1.44 1 91.88 79 SER A C 1
ATOM 592 O O . SER A 1 79 ? 1.514 -20 1.175 1 91.88 79 SER A O 1
ATOM 594 N N . ARG A 1 80 ? 2.609 -21.969 0.637 1 93.88 80 ARG A N 1
ATOM 595 C CA . ARG A 1 80 ? 1.949 -22.141 -0.653 1 93.88 80 ARG A CA 1
ATOM 596 C C . ARG A 1 80 ? 0.439 -22.266 -0.482 1 93.88 80 ARG A C 1
ATOM 598 O O . ARG A 1 80 ? -0.331 -21.672 -1.235 1 93.88 80 ARG A O 1
ATOM 605 N N . GLU A 1 81 ? 0.037 -23.047 0.47 1 93.19 81 GLU A N 1
ATOM 606 C CA . GLU A 1 81 ? -1.384 -23.281 0.712 1 93.19 81 GLU A CA 1
ATOM 607 C C . GLU A 1 81 ? -2.119 -21.984 0.995 1 93.19 81 GLU A C 1
ATOM 609 O O . GLU A 1 81 ? -3.232 -21.766 0.51 1 93.19 81 GLU A O 1
ATOM 614 N N . ALA A 1 82 ? -1.548 -21.188 1.766 1 92.94 82 ALA A N 1
ATOM 615 C CA . ALA A 1 82 ? -2.15 -19.891 2.072 1 92.94 82 ALA A CA 1
ATOM 616 C C . ALA A 1 82 ? -2.307 -19.047 0.81 1 92.94 82 ALA A C 1
ATOM 618 O O . ALA A 1 82 ? -3.344 -18.406 0.607 1 92.94 82 ALA A O 1
ATOM 619 N N . ILE A 1 83 ? -1.287 -19.062 -0.005 1 94.75 83 ILE A N 1
ATOM 620 C CA . ILE A 1 83 ? -1.323 -18.281 -1.246 1 94.75 83 ILE A CA 1
ATOM 621 C C . ILE A 1 83 ? -2.465 -18.797 -2.129 1 94.75 83 ILE A C 1
ATOM 623 O O . ILE A 1 83 ? -3.244 -18 -2.658 1 94.75 83 ILE A O 1
ATOM 627 N N . GLU A 1 84 ? -2.51 -20.031 -2.283 1 94.88 84 GLU A N 1
ATOM 628 C CA . GLU A 1 84 ? -3.523 -20.609 -3.162 1 94.88 84 GLU A CA 1
ATOM 629 C C . GLU A 1 84 ? -4.93 -20.328 -2.633 1 94.88 84 GLU A C 1
ATOM 631 O O . GLU A 1 84 ? -5.836 -20.016 -3.402 1 94.88 84 GLU A O 1
ATOM 636 N N . GLU A 1 85 ? -5.113 -20.422 -1.377 1 93.94 85 GLU A N 1
ATOM 637 C CA . GLU A 1 85 ? -6.406 -20.141 -0.762 1 93.94 85 GLU A CA 1
ATOM 638 C C . GLU A 1 85 ? -6.828 -18.703 -0.999 1 93.94 85 GLU A C 1
ATOM 640 O O . GLU A 1 85 ? -7.934 -18.438 -1.483 1 93.94 85 GLU A O 1
ATOM 645 N N . ILE A 1 86 ? -6.023 -17.797 -0.707 1 94.44 86 ILE A N 1
ATOM 646 C CA . ILE A 1 86 ? -6.344 -16.375 -0.745 1 94.44 86 ILE A CA 1
ATOM 647 C C . ILE A 1 86 ? -6.473 -15.906 -2.193 1 94.44 86 ILE A C 1
ATOM 649 O O . ILE A 1 86 ? -7.336 -15.086 -2.518 1 94.44 86 ILE A O 1
ATOM 653 N N . SER A 1 87 ? -5.59 -16.453 -3.062 1 96.81 87 SER A N 1
ATOM 654 C CA . SER A 1 87 ? -5.641 -16.031 -4.461 1 96.81 87 SER A CA 1
ATOM 655 C C . SER A 1 87 ? -6.977 -16.406 -5.098 1 96.81 87 SER A C 1
ATOM 657 O O . SER A 1 87 ? -7.531 -15.641 -5.883 1 96.81 87 SER A O 1
ATOM 659 N N . VAL A 1 88 ? -7.477 -17.531 -4.766 1 95.75 88 VAL A N 1
ATOM 660 C CA . VAL A 1 88 ? -8.758 -17.969 -5.312 1 95.75 88 VAL A CA 1
ATOM 661 C C . VAL A 1 88 ? -9.875 -17.047 -4.84 1 95.75 88 VAL A C 1
ATOM 663 O O . VAL A 1 88 ? -10.727 -16.641 -5.633 1 95.75 88 VAL A O 1
ATOM 666 N N . LYS A 1 89 ? -9.891 -16.75 -3.623 1 94.69 89 LYS A N 1
ATOM 667 C CA . LYS A 1 89 ? -10.914 -15.891 -3.057 1 94.69 89 LYS A CA 1
ATOM 668 C C . LYS A 1 89 ? -10.836 -14.484 -3.65 1 94.69 89 LYS A C 1
ATOM 670 O O . LYS A 1 89 ? -11.859 -13.906 -4.027 1 94.69 89 LYS A O 1
ATOM 675 N N . LEU A 1 90 ? -9.633 -13.914 -3.738 1 96.19 90 LEU A N 1
ATOM 676 C CA . LEU A 1 90 ? -9.445 -12.578 -4.289 1 96.19 90 LEU A CA 1
ATOM 677 C C . LEU A 1 90 ? -9.852 -12.531 -5.758 1 96.19 90 LEU A C 1
ATOM 679 O O . LEU A 1 90 ? -10.242 -11.477 -6.266 1 96.19 90 LEU A O 1
ATOM 683 N N . ALA A 1 91 ? -9.75 -13.68 -6.414 1 97 91 ALA A N 1
ATOM 684 C CA . ALA A 1 91 ? -10 -13.727 -7.852 1 97 91 ALA A CA 1
ATOM 685 C C . ALA A 1 91 ? -11.5 -13.797 -8.148 1 97 91 ALA A C 1
ATOM 687 O O . ALA A 1 91 ? -11.914 -13.672 -9.297 1 97 91 ALA A O 1
ATOM 688 N N . GLU A 1 92 ? -12.258 -14.023 -7.129 1 95.19 92 GLU A N 1
ATOM 689 C CA . GLU A 1 92 ? -13.703 -14.047 -7.34 1 95.19 92 GLU A CA 1
ATOM 690 C C . GLU A 1 92 ? -14.203 -12.742 -7.949 1 95.19 92 GLU A C 1
ATOM 692 O O . GLU A 1 92 ? -14.094 -11.68 -7.332 1 95.19 92 GLU A O 1
ATOM 697 N N . GLY A 1 93 ? -14.859 -12.797 -9.156 1 95.94 93 GLY A N 1
ATOM 698 C CA . GLY A 1 93 ? -15.328 -11.617 -9.859 1 95.94 93 GLY A CA 1
ATOM 699 C C . GLY A 1 93 ? -14.203 -10.828 -10.516 1 95.94 93 GLY A C 1
ATOM 700 O O . GLY A 1 93 ? -14.445 -9.789 -11.125 1 95.94 93 GLY A O 1
ATOM 701 N N . GLY A 1 94 ? -13 -11.258 -10.281 1 97.19 94 GLY A N 1
ATOM 702 C CA . GLY A 1 94 ? -11.812 -10.656 -10.867 1 97.19 94 GLY A CA 1
ATOM 703 C C . GLY A 1 94 ? -11.062 -11.594 -11.789 1 97.19 94 GLY A C 1
ATOM 704 O O . GLY A 1 94 ? -11.672 -12.297 -12.602 1 97.19 94 GLY A O 1
ATOM 705 N N . THR A 1 95 ? -9.727 -11.477 -11.766 1 97.19 95 THR A N 1
ATOM 706 C CA . THR A 1 95 ? -8.891 -12.289 -12.648 1 97.19 95 THR A CA 1
ATOM 707 C C . THR A 1 95 ? -7.688 -12.844 -11.891 1 97.19 95 THR A C 1
ATOM 709 O O . THR A 1 95 ? -6.949 -12.086 -11.25 1 97.19 95 THR A O 1
ATOM 712 N N . LEU A 1 96 ? -7.578 -14.188 -11.906 1 97.62 96 LEU A N 1
ATOM 713 C CA . LEU A 1 96 ? -6.332 -14.812 -11.477 1 97.62 96 LEU A CA 1
ATOM 714 C C . LEU A 1 96 ? -5.254 -14.664 -12.547 1 97.62 96 LEU A C 1
ATOM 716 O O . LEU A 1 96 ? -5.129 -15.516 -13.43 1 97.62 96 LEU A O 1
ATOM 720 N N . VAL A 1 97 ? -4.469 -13.648 -12.508 1 97.38 97 VAL A N 1
ATOM 721 C CA . VAL A 1 97 ? -3.529 -13.266 -13.555 1 97.38 97 VAL A CA 1
ATOM 722 C C . VAL A 1 97 ? -2.424 -14.312 -13.672 1 97.38 97 VAL A C 1
ATOM 724 O O . VAL A 1 97 ? -2.016 -14.68 -14.773 1 97.38 97 VAL A O 1
ATOM 727 N N . GLN A 1 98 ? -1.895 -14.758 -12.5 1 97.06 98 GLN A N 1
ATOM 728 C CA . GLN A 1 98 ? -0.868 -15.789 -12.43 1 97.06 98 GLN A CA 1
ATOM 729 C C . GLN A 1 98 ? -1.09 -16.703 -11.219 1 97.06 98 GLN A C 1
ATOM 731 O O . GLN A 1 98 ? -1.024 -16.25 -10.078 1 97.06 98 GLN A O 1
ATOM 736 N N . GLU A 1 99 ? -1.368 -17.906 -11.602 1 96.12 99 GLU A N 1
ATOM 737 C CA . GLU A 1 99 ? -1.43 -18.891 -10.531 1 96.12 99 GLU A CA 1
ATOM 738 C C . GLU A 1 99 ? -0.074 -19.047 -9.852 1 96.12 99 GLU A C 1
ATOM 740 O O . GLU A 1 99 ? 0.936 -18.531 -10.336 1 96.12 99 GLU A O 1
ATOM 745 N N . PHE A 1 100 ? -0.159 -19.75 -8.648 1 95.94 100 PHE A N 1
ATOM 746 C CA . PHE A 1 100 ? 1.08 -19.969 -7.91 1 95.94 100 PHE A CA 1
ATOM 747 C C . PHE A 1 100 ? 2.168 -20.516 -8.828 1 95.94 100 PHE A C 1
ATOM 749 O O . PHE A 1 100 ? 2 -21.578 -9.445 1 95.94 100 PHE A O 1
ATOM 756 N N . LEU A 1 101 ? 3.221 -19.797 -8.953 1 95.44 101 LEU A N 1
ATOM 757 C CA . LEU A 1 101 ? 4.418 -20.203 -9.688 1 95.44 101 LEU A CA 1
ATOM 758 C C . LEU A 1 101 ? 5.586 -20.438 -8.734 1 95.44 101 LEU A C 1
ATOM 760 O O . LEU A 1 101 ? 6.09 -19.5 -8.117 1 95.44 101 LEU A O 1
ATOM 764 N N . PRO A 1 102 ? 6.051 -21.641 -8.625 1 93.75 102 PRO A N 1
ATOM 765 C CA . PRO A 1 102 ? 7.168 -21.938 -7.723 1 93.75 102 PRO A CA 1
ATOM 766 C C . PRO A 1 102 ? 8.484 -21.312 -8.195 1 93.75 102 PRO A C 1
ATOM 768 O O . PRO A 1 102 ? 8.703 -21.172 -9.398 1 93.75 102 PRO A O 1
ATOM 771 N N . HIS A 1 103 ? 9.281 -20.906 -7.172 1 90.62 103 HIS A N 1
ATOM 772 C CA . HIS A 1 103 ? 10.648 -20.516 -7.5 1 90.62 103 HIS A CA 1
ATOM 773 C C . HIS A 1 103 ? 11.43 -21.703 -8.055 1 90.62 103 HIS A C 1
ATOM 775 O O . HIS A 1 103 ? 11.008 -22.859 -7.914 1 90.62 103 HIS A O 1
ATOM 781 N N . PRO A 1 104 ? 12.492 -21.359 -8.734 1 89 104 PRO A N 1
ATOM 782 C CA . PRO A 1 104 ? 13.305 -22.469 -9.234 1 89 104 PRO A CA 1
ATOM 783 C C . PRO A 1 104 ? 13.898 -23.312 -8.109 1 89 104 PRO A C 1
ATOM 785 O O . PRO A 1 104 ? 14.031 -22.844 -6.977 1 89 104 PRO A O 1
ATOM 788 N N . PRO A 1 105 ? 14.211 -24.594 -8.453 1 89.62 105 PRO A N 1
ATOM 789 C CA . PRO A 1 105 ? 14.906 -25.422 -7.457 1 89.62 105 PRO A CA 1
ATOM 790 C C . PRO A 1 105 ? 16.188 -24.781 -6.953 1 89.62 105 PRO A C 1
ATOM 792 O O . PRO A 1 105 ? 16.906 -24.125 -7.719 1 89.62 105 PRO A O 1
ATOM 795 N N . PRO A 1 106 ? 16.422 -24.969 -5.555 1 88.56 106 PRO A N 1
ATOM 796 C CA . PRO A 1 106 ? 15.742 -25.859 -4.613 1 88.56 106 PRO A CA 1
ATOM 797 C C . PRO A 1 106 ? 14.664 -25.156 -3.799 1 88.56 106 PRO A C 1
ATOM 799 O O . PRO A 1 106 ? 14.234 -25.656 -2.76 1 88.56 106 PRO A O 1
ATOM 802 N N . HIS A 1 107 ? 14.273 -24.062 -4.199 1 86.94 107 HIS A N 1
ATOM 803 C CA . HIS A 1 107 ? 13.336 -23.266 -3.416 1 86.94 107 HIS A CA 1
ATOM 804 C C . HIS A 1 107 ? 11.914 -23.406 -3.939 1 86.94 107 HIS A C 1
ATOM 806 O O . HIS A 1 107 ? 11.156 -22.422 -3.961 1 86.94 107 HIS A O 1
ATOM 812 N N . GLN A 1 108 ? 11.477 -24.484 -4.297 1 88.06 108 GLN A N 1
ATOM 813 C CA . GLN A 1 108 ? 10.219 -24.672 -5.016 1 88.06 108 GLN A CA 1
ATOM 814 C C . GLN A 1 108 ? 9.023 -24.562 -4.074 1 88.06 108 GLN A C 1
ATOM 816 O O . GLN A 1 108 ? 7.883 -24.438 -4.527 1 88.06 108 GLN A O 1
ATOM 821 N N . ASN A 1 109 ? 9.297 -24.688 -2.824 1 86.31 109 ASN A N 1
ATOM 822 C CA . ASN A 1 109 ? 8.211 -24.531 -1.866 1 86.31 109 ASN A CA 1
ATOM 823 C C . ASN A 1 109 ? 7.789 -23.062 -1.747 1 86.31 109 ASN A C 1
ATOM 825 O O . ASN A 1 109 ? 6.719 -22.766 -1.209 1 86.31 109 ASN A O 1
ATOM 829 N N . ASP A 1 110 ? 8.656 -22.25 -2.232 1 91.12 110 ASP A N 1
ATOM 830 C CA . ASP A 1 110 ? 8.359 -20.812 -2.275 1 91.12 110 ASP A CA 1
ATOM 831 C C . ASP A 1 110 ? 7.883 -20.406 -3.666 1 91.12 110 ASP A C 1
ATOM 833 O O . ASP A 1 110 ? 8.156 -21.078 -4.652 1 91.12 110 ASP A O 1
ATOM 837 N N . GLY A 1 111 ? 7.121 -19.375 -3.715 1 95.25 111 GLY A N 1
ATOM 838 C CA . GLY A 1 111 ? 6.598 -18.891 -4.98 1 95.25 111 GLY A CA 1
ATOM 839 C C . GLY A 1 111 ? 5.73 -17.656 -4.832 1 95.25 111 GLY A C 1
ATOM 840 O O . GLY A 1 111 ? 5.824 -16.938 -3.83 1 95.25 111 GLY A O 1
ATOM 841 N N . ALA A 1 112 ? 5.027 -17.422 -5.953 1 96.06 112 ALA A N 1
ATOM 842 C CA . ALA A 1 112 ? 4.219 -16.219 -5.965 1 96.06 112 ALA A CA 1
ATOM 843 C C . ALA A 1 112 ? 3 -16.375 -6.871 1 96.06 112 ALA A C 1
ATOM 845 O O . ALA A 1 112 ? 2.979 -17.25 -7.742 1 96.06 112 ALA A O 1
ATOM 846 N N . ALA A 1 113 ? 1.987 -15.594 -6.617 1 97.44 113 ALA A N 1
ATOM 847 C CA . ALA A 1 113 ? 0.783 -15.469 -7.434 1 97.44 113 ALA A CA 1
ATOM 848 C C . ALA A 1 113 ? 0.388 -14.008 -7.609 1 97.44 113 ALA A C 1
ATOM 850 O O . ALA A 1 113 ? 0.846 -13.141 -6.859 1 97.44 113 ALA A O 1
ATOM 851 N N . GLU A 1 114 ? -0.374 -13.781 -8.617 1 97.69 114 GLU A N 1
ATOM 852 C CA . GLU A 1 114 ? -0.852 -12.438 -8.906 1 97.69 114 GLU A CA 1
ATOM 853 C C . GLU A 1 114 ? -2.352 -12.43 -9.195 1 97.69 114 GLU A C 1
ATOM 855 O O . GLU A 1 114 ? -2.848 -13.266 -9.945 1 97.69 114 GLU A O 1
ATOM 860 N N . VAL A 1 115 ? -3.061 -11.531 -8.594 1 97.44 115 VAL A N 1
ATOM 861 C CA . VAL A 1 115 ? -4.504 -11.43 -8.781 1 97.44 115 VAL A CA 1
ATOM 862 C C . VAL A 1 115 ? -4.879 -9.984 -9.102 1 97.44 115 VAL A C 1
ATOM 864 O O . VAL A 1 115 ? -4.359 -9.047 -8.484 1 97.44 115 VAL A O 1
ATOM 867 N N . LEU A 1 116 ? -5.676 -9.75 -10.055 1 97.56 116 LEU A N 1
ATOM 868 C CA . LEU A 1 116 ? -6.453 -8.531 -10.25 1 97.56 116 LEU A CA 1
ATOM 869 C C . LEU A 1 116 ? -7.875 -8.703 -9.734 1 97.56 116 LEU A C 1
ATOM 871 O O . LEU A 1 116 ? -8.672 -9.445 -10.32 1 97.56 116 LEU A O 1
ATOM 875 N N . ASP A 1 117 ? -8.258 -8.062 -8.695 1 96.12 117 ASP A N 1
ATOM 876 C CA . ASP A 1 117 ? -9.539 -8.352 -8.062 1 96.12 117 ASP A CA 1
ATOM 877 C C . ASP A 1 117 ? -10.672 -7.582 -8.734 1 96.12 117 ASP A C 1
ATOM 879 O O 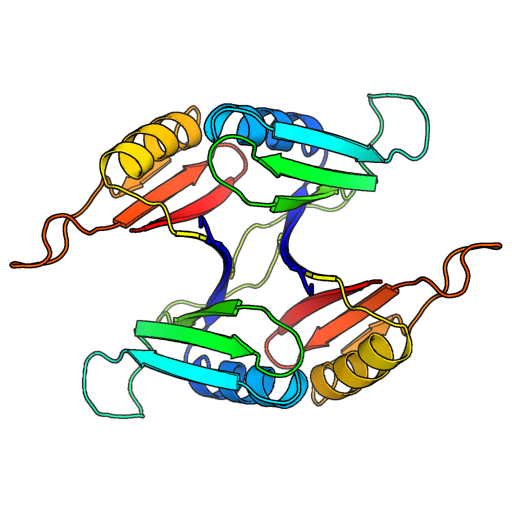. ASP A 1 117 ? -10.43 -6.812 -9.672 1 96.12 117 ASP A O 1
ATOM 883 N N . ARG A 1 118 ? -11.859 -7.832 -8.312 1 95.56 118 ARG A N 1
ATOM 884 C CA . ARG A 1 118 ? -13.047 -7.309 -8.992 1 95.56 118 ARG A CA 1
ATOM 885 C C . ARG A 1 118 ? -13.148 -5.797 -8.812 1 95.56 118 ARG A C 1
ATOM 887 O O . ARG A 1 118 ? -13.922 -5.137 -9.508 1 95.56 118 ARG A O 1
ATOM 894 N N . TYR A 1 119 ? -12.469 -5.215 -7.844 1 95.06 119 TYR A N 1
ATOM 895 C CA . TYR A 1 119 ? -12.523 -3.779 -7.605 1 95.06 119 TYR A CA 1
ATOM 896 C C . TYR A 1 119 ? -11.398 -3.061 -8.336 1 95.06 119 TYR A C 1
ATOM 898 O O . TYR A 1 119 ? -11.273 -1.836 -8.242 1 95.06 119 TYR A O 1
ATOM 906 N N . GLY A 1 120 ? -10.516 -3.807 -8.984 1 95.31 120 GLY A N 1
ATOM 907 C CA . GLY A 1 120 ? -9.508 -3.213 -9.859 1 95.31 120 GLY A CA 1
ATOM 908 C C . GLY A 1 120 ? -8.141 -3.121 -9.211 1 95.31 120 GLY A C 1
ATOM 909 O O . GLY A 1 120 ? -7.234 -2.49 -9.758 1 95.31 120 GLY A O 1
ATOM 910 N N . TYR A 1 121 ? -7.922 -3.699 -8.109 1 96.31 121 TYR A N 1
ATOM 911 C CA . TYR A 1 121 ? -6.625 -3.643 -7.438 1 96.31 121 TYR A CA 1
ATOM 912 C C . TYR A 1 121 ? -5.82 -4.91 -7.703 1 96.31 121 TYR A C 1
ATOM 914 O O . TYR A 1 121 ? -6.363 -6.016 -7.688 1 96.31 121 TYR A O 1
ATOM 922 N N . THR A 1 122 ? -4.523 -4.703 -7.965 1 97.19 122 THR A N 1
ATOM 923 C CA . THR A 1 122 ? -3.609 -5.82 -8.164 1 97.19 122 THR A CA 1
ATOM 924 C C . THR A 1 122 ? -3.008 -6.273 -6.836 1 97.19 122 THR A C 1
ATOM 926 O O . THR A 1 122 ? -2.537 -5.449 -6.051 1 97.19 122 THR A O 1
ATOM 929 N N . TRP A 1 123 ? -3.041 -7.582 -6.609 1 96.5 123 TRP A N 1
ATOM 930 C CA . TRP A 1 123 ? -2.422 -8.219 -5.453 1 96.5 123 TRP A CA 1
ATOM 931 C C . TRP A 1 123 ? -1.266 -9.117 -5.879 1 96.5 123 TRP A C 1
ATOM 933 O O . TRP A 1 123 ? -1.421 -9.961 -6.766 1 96.5 123 TRP A O 1
ATOM 943 N N . TYR A 1 124 ? -0.104 -8.836 -5.281 1 96.38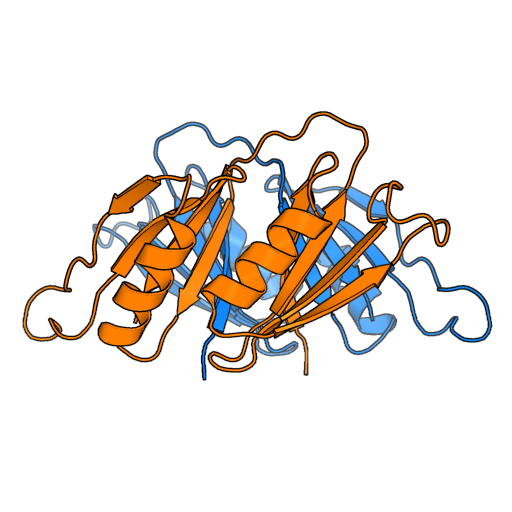 124 TYR A N 1
ATOM 944 C CA . TYR A 1 124 ? 1.024 -9.758 -5.359 1 96.38 124 TYR A CA 1
ATOM 945 C C . TYR A 1 124 ? 1.134 -10.594 -4.09 1 96.38 124 TYR A C 1
ATOM 947 O O . TYR A 1 124 ? 1.362 -10.055 -3.004 1 96.38 124 TYR A O 1
ATOM 955 N N . LEU A 1 125 ? 0.931 -11.898 -4.246 1 95.75 125 LEU A N 1
ATOM 956 C CA . LEU A 1 125 ? 1.046 -12.82 -3.121 1 95.75 125 LEU A CA 1
ATOM 957 C C . LEU A 1 125 ? 2.322 -13.648 -3.225 1 95.75 125 LEU A C 1
ATOM 959 O O . LEU A 1 125 ? 2.627 -14.195 -4.285 1 95.75 125 LEU A O 1
ATOM 963 N N . SER A 1 126 ? 3.066 -13.68 -2.133 1 94.12 126 SER A N 1
ATOM 964 C CA . SER A 1 126 ? 4.312 -14.438 -2.168 1 94.12 126 SER A CA 1
ATOM 965 C C . SER A 1 126 ? 4.602 -15.086 -0.819 1 94.12 126 SER A C 1
ATOM 967 O O . SER A 1 126 ? 3.941 -14.789 0.177 1 94.12 126 SER A O 1
ATOM 969 N N . THR A 1 127 ? 5.512 -16.031 -0.845 1 92 127 THR A N 1
ATOM 970 C CA . THR A 1 127 ? 5.98 -16.656 0.384 1 92 127 THR A CA 1
ATOM 971 C C . THR A 1 127 ? 7.297 -16.031 0.841 1 92 127 THR A C 1
ATOM 973 O O . THR A 1 127 ? 8.07 -15.531 0.023 1 92 127 THR A O 1
ATOM 976 N N . MET B 1 1 ? 5.059 -14.078 10.578 1 53.09 1 MET B N 1
ATOM 977 C CA . MET B 1 1 ? 4.262 -12.859 10.594 1 53.09 1 MET B CA 1
ATOM 978 C C . MET B 1 1 ? 3.986 -12.367 9.18 1 53.09 1 MET B C 1
ATOM 980 O O . MET B 1 1 ? 4.848 -12.469 8.305 1 53.09 1 MET B O 1
ATOM 984 N N . VAL B 1 2 ? 2.697 -12.25 8.664 1 60.97 2 VAL B N 1
ATOM 985 C CA . VAL B 1 2 ? 2.289 -11.766 7.352 1 60.97 2 VAL B CA 1
ATOM 986 C C . VAL B 1 2 ? 2.613 -10.281 7.227 1 60.97 2 VAL B C 1
ATOM 988 O O . VAL B 1 2 ? 2.449 -9.516 8.188 1 60.97 2 VAL B O 1
ATOM 991 N N . MET B 1 3 ? 3.268 -9.969 6.152 1 76.44 3 MET B N 1
ATOM 992 C CA . MET B 1 3 ? 3.6 -8.578 5.863 1 76.44 3 MET B CA 1
ATOM 993 C C . MET B 1 3 ? 2.783 -8.055 4.688 1 76.44 3 MET B C 1
ATOM 995 O O . MET B 1 3 ? 2.736 -8.688 3.631 1 76.44 3 MET B O 1
ATOM 999 N N . LEU B 1 4 ? 1.978 -7.098 4.977 1 86.19 4 LEU B N 1
ATOM 1000 C CA . LEU B 1 4 ? 1.241 -6.395 3.934 1 86.19 4 LEU B CA 1
ATOM 1001 C C . LEU B 1 4 ? 1.85 -5.02 3.67 1 86.19 4 LEU B C 1
ATOM 1003 O O . LEU B 1 4 ? 1.949 -4.195 4.582 1 86.19 4 LEU B O 1
ATOM 1007 N N . THR B 1 5 ? 2.326 -4.828 2.445 1 91.94 5 THR B N 1
ATOM 1008 C CA . THR B 1 5 ? 3.053 -3.6 2.154 1 91.94 5 THR B CA 1
ATOM 1009 C C . THR B 1 5 ? 2.689 -3.07 0.769 1 91.94 5 THR B C 1
ATOM 1011 O O . THR B 1 5 ? 2.316 -3.842 -0.117 1 91.94 5 THR B O 1
ATOM 1014 N N . PRO B 1 6 ? 2.783 -1.727 0.631 1 94.38 6 PRO B N 1
ATOM 1015 C CA . PRO B 1 6 ? 2.621 -1.204 -0.728 1 94.38 6 PRO B CA 1
ATOM 1016 C C . PRO B 1 6 ? 3.768 -1.605 -1.653 1 94.38 6 PRO B C 1
ATOM 1018 O O . PRO B 1 6 ? 4.914 -1.71 -1.212 1 94.38 6 PRO B O 1
ATOM 1021 N N . TYR B 1 7 ? 3.387 -1.773 -2.871 1 95.19 7 TYR B N 1
ATOM 1022 C CA . TYR B 1 7 ? 4.336 -2.055 -3.941 1 95.19 7 TYR B CA 1
ATOM 1023 C C . TYR B 1 7 ? 4.316 -0.95 -4.992 1 95.19 7 TYR B C 1
ATOM 1025 O O . TYR B 1 7 ? 3.303 -0.74 -5.66 1 95.19 7 TYR B O 1
ATOM 1033 N N . LEU B 1 8 ? 5.418 -0.343 -5.129 1 96.5 8 LEU B N 1
ATOM 1034 C CA . LEU B 1 8 ? 5.488 0.833 -5.988 1 96.5 8 LEU B CA 1
ATOM 1035 C C . LEU B 1 8 ? 6.145 0.493 -7.324 1 96.5 8 LEU B C 1
ATOM 1037 O O . LEU B 1 8 ? 7.184 -0.166 -7.359 1 96.5 8 LEU B O 1
ATOM 1041 N N . ILE B 1 9 ? 5.574 0.969 -8.422 1 95.88 9 ILE B N 1
ATOM 1042 C CA . ILE B 1 9 ? 6.07 0.677 -9.758 1 95.88 9 ILE B CA 1
ATOM 1043 C C . ILE B 1 9 ? 6.672 1.938 -10.375 1 95.88 9 ILE B C 1
ATOM 1045 O O . ILE B 1 9 ? 6.043 3 -10.367 1 95.88 9 ILE B O 1
ATOM 1049 N N . PHE B 1 10 ? 7.824 1.798 -10.906 1 95 10 PHE B N 1
ATOM 1050 C CA . PHE B 1 10 ? 8.555 2.922 -11.477 1 95 10 PHE B CA 1
ATOM 1051 C C . PHE B 1 10 ? 8.961 2.625 -12.914 1 95 10 PHE B C 1
ATOM 1053 O O . PHE B 1 10 ? 8.828 1.492 -13.383 1 95 10 PHE B O 1
ATOM 1060 N N . ASN B 1 11 ? 9.359 3.695 -13.555 1 93.88 11 ASN B N 1
ATOM 1061 C CA . ASN B 1 11 ? 9.984 3.57 -14.875 1 93.88 11 ASN B CA 1
ATOM 1062 C C . ASN B 1 11 ? 11.406 4.117 -14.875 1 93.88 11 ASN B C 1
ATOM 1064 O O . ASN B 1 11 ? 11.641 5.258 -15.273 1 93.88 11 ASN B O 1
ATOM 1068 N N . GLY B 1 12 ? 12.32 3.295 -14.367 1 91.5 12 GLY B N 1
ATOM 1069 C CA . GLY B 1 12 ? 13.742 3.615 -14.445 1 91.5 12 GLY B CA 1
ATOM 1070 C C . GLY B 1 12 ? 14.234 4.406 -13.242 1 91.5 12 GLY B C 1
ATOM 1071 O O . GLY B 1 12 ? 15.43 4.703 -13.141 1 91.5 12 GLY B O 1
ATOM 1072 N N . THR B 1 13 ? 13.43 4.711 -12.258 1 92.5 13 THR B N 1
ATOM 1073 C CA . THR B 1 13 ? 13.859 5.566 -11.156 1 92.5 13 THR B CA 1
ATOM 1074 C C . THR B 1 13 ? 13.734 4.832 -9.82 1 92.5 13 THR B C 1
ATOM 1076 O O . THR B 1 13 ? 13.836 5.445 -8.758 1 92.5 13 THR B O 1
ATOM 1079 N N . CYS B 1 14 ? 13.5 3.594 -9.789 1 94.56 14 CYS B N 1
ATOM 1080 C CA . CYS B 1 14 ? 13.227 2.83 -8.578 1 94.56 14 CYS B CA 1
ATOM 1081 C C . CYS B 1 14 ? 14.367 2.963 -7.582 1 94.56 14 CYS B C 1
ATOM 1083 O O . CYS B 1 14 ? 14.141 3.275 -6.41 1 94.56 14 CYS B O 1
ATOM 1085 N N . GLU B 1 15 ? 15.57 2.742 -8.047 1 93.06 15 GLU B N 1
ATOM 1086 C CA . GLU B 1 15 ? 16.719 2.783 -7.137 1 93.06 15 GLU B CA 1
ATOM 1087 C C . GLU B 1 15 ? 16.844 4.156 -6.484 1 93.06 15 GLU B C 1
ATOM 1089 O O . GLU B 1 15 ? 17.031 4.254 -5.27 1 93.06 15 GLU B O 1
ATOM 1094 N N . LYS B 1 16 ? 16.781 5.195 -7.246 1 93.44 16 LYS B N 1
ATOM 1095 C CA . LYS B 1 16 ? 16.859 6.555 -6.715 1 93.44 16 LYS B CA 1
ATOM 1096 C C . LYS B 1 16 ? 15.742 6.824 -5.711 1 93.44 16 LYS B C 1
ATOM 1098 O O . LYS B 1 16 ? 15.984 7.41 -4.656 1 93.44 16 LYS B O 1
ATOM 1103 N N . ALA B 1 17 ? 14.578 6.438 -6.031 1 95 17 ALA B N 1
ATOM 1104 C CA . ALA B 1 17 ? 13.422 6.652 -5.164 1 95 17 ALA B CA 1
ATOM 1105 C C . ALA B 1 17 ? 13.602 5.938 -3.826 1 95 17 ALA B C 1
ATOM 1107 O O . ALA B 1 17 ? 13.383 6.527 -2.766 1 95 17 ALA B O 1
ATOM 1108 N N . PHE B 1 18 ? 14.031 4.68 -3.807 1 95.25 18 PHE B N 1
ATOM 1109 C CA . PHE B 1 18 ? 14.133 3.896 -2.582 1 95.25 18 PHE B CA 1
ATOM 1110 C C . PHE B 1 18 ? 15.258 4.422 -1.694 1 95.25 18 PHE B C 1
ATOM 1112 O O . PHE B 1 18 ? 15.141 4.406 -0.467 1 95.25 18 PHE B O 1
ATOM 1119 N N . ASN B 1 19 ? 16.297 4.84 -2.326 1 93.19 19 ASN B N 1
ATOM 1120 C CA . ASN B 1 19 ? 17.344 5.5 -1.546 1 93.19 19 ASN B CA 1
ATOM 1121 C C . ASN B 1 19 ? 16.828 6.793 -0.914 1 93.19 19 ASN B C 1
ATOM 1123 O O . ASN B 1 19 ? 17.141 7.086 0.241 1 93.19 19 ASN B O 1
ATOM 1127 N N . PHE B 1 20 ? 16.125 7.543 -1.691 1 94.5 20 PHE B N 1
ATOM 1128 C CA . PHE B 1 20 ? 15.484 8.758 -1.191 1 94.5 20 PHE B CA 1
ATOM 1129 C C . PHE B 1 20 ? 14.578 8.445 -0.005 1 94.5 20 PHE B C 1
ATOM 1131 O O . PHE B 1 20 ? 14.625 9.141 1.015 1 94.5 20 PHE B O 1
ATOM 1138 N N . TYR B 1 21 ? 13.711 7.395 -0.077 1 94.44 21 TYR B N 1
ATOM 1139 C CA . TYR B 1 21 ? 12.797 7.031 0.999 1 94.44 21 TYR B CA 1
ATOM 1140 C C . TYR B 1 21 ? 13.562 6.574 2.234 1 94.44 21 TYR B C 1
ATOM 1142 O O . TYR B 1 21 ? 13.188 6.902 3.361 1 94.44 21 TYR B O 1
ATOM 1150 N N . ALA B 1 22 ? 14.648 5.773 2.049 1 92.56 22 ALA B N 1
ATOM 1151 C CA . ALA B 1 22 ? 15.477 5.352 3.176 1 92.56 22 ALA B C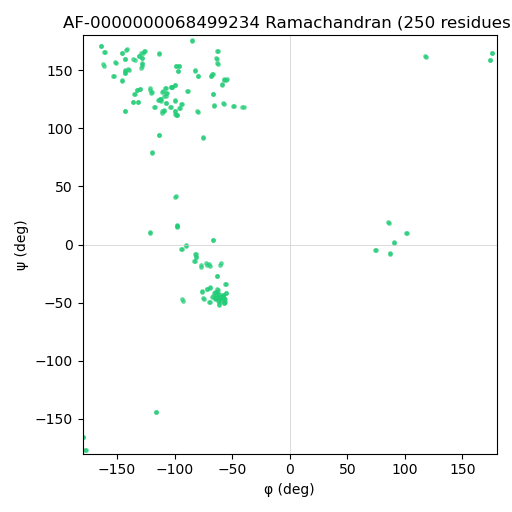A 1
ATOM 1152 C C . ALA B 1 22 ? 15.992 6.555 3.959 1 92.56 22 ALA B C 1
ATOM 1154 O O . ALA B 1 22 ? 15.945 6.57 5.191 1 92.56 22 ALA B O 1
ATOM 1155 N N . GLU B 1 23 ? 16.375 7.496 3.279 1 90.69 23 GLU B N 1
ATOM 1156 C CA . GLU B 1 23 ? 16.875 8.711 3.916 1 90.69 23 GLU B CA 1
ATOM 1157 C C . GLU B 1 23 ? 15.758 9.477 4.613 1 90.69 23 GLU B C 1
ATOM 1159 O O . GLU B 1 23 ? 15.922 9.93 5.746 1 90.69 23 GLU B O 1
ATOM 1164 N N . ALA B 1 24 ? 14.695 9.695 3.939 1 91.81 24 ALA B N 1
ATOM 1165 C CA . ALA B 1 24 ? 13.578 10.469 4.473 1 91.81 24 ALA B CA 1
ATOM 1166 C C . ALA B 1 24 ? 13.078 9.883 5.789 1 91.81 24 ALA B C 1
ATOM 1168 O O . ALA B 1 24 ? 12.656 10.617 6.684 1 91.81 24 ALA B O 1
ATOM 1169 N N . PHE B 1 25 ? 13.133 8.57 5.949 1 91.44 25 PHE B N 1
ATOM 1170 C CA . PHE B 1 25 ? 12.602 7.914 7.137 1 91.44 25 PHE B CA 1
ATOM 1171 C C . PHE B 1 25 ? 13.711 7.629 8.141 1 91.44 25 PHE B C 1
ATOM 1173 O O . PHE B 1 25 ? 13.531 6.832 9.062 1 91.44 25 PHE B O 1
ATOM 1180 N N . GLY B 1 26 ? 14.867 8.266 8.008 1 86.38 26 GLY B N 1
ATOM 1181 C CA . GLY B 1 26 ? 15.922 8.242 9.008 1 86.38 26 GLY B CA 1
ATOM 1182 C C . GLY B 1 26 ? 16.844 7.043 8.867 1 86.38 26 GLY B C 1
ATOM 1183 O O . GLY B 1 26 ? 17.438 6.59 9.852 1 86.38 26 GLY B O 1
ATOM 1184 N N . GLY B 1 27 ? 16.797 6.465 7.672 1 85.5 27 GLY B N 1
ATOM 1185 C CA . GLY B 1 27 ? 17.656 5.332 7.387 1 85.5 27 GLY B CA 1
ATOM 1186 C C . GLY B 1 27 ? 16.891 4.059 7.078 1 85.5 27 GLY B C 1
ATOM 1187 O O . GLY B 1 27 ? 15.695 3.971 7.328 1 85.5 27 GLY B O 1
ATOM 1188 N N . GLY B 1 28 ? 17.641 3.178 6.473 1 88.75 28 GLY B N 1
ATOM 1189 C CA . GLY B 1 28 ? 17.062 1.894 6.102 1 88.75 28 GLY B CA 1
ATOM 1190 C C . GLY B 1 28 ? 18 1.034 5.281 1 88.75 28 GLY B C 1
ATOM 1191 O O . GLY B 1 28 ? 18.969 1.537 4.711 1 88.75 28 GLY B O 1
ATOM 1192 N N . LYS B 1 29 ? 17.672 -0.226 5.332 1 89.81 29 LYS B N 1
ATOM 1193 C CA . LYS B 1 29 ? 18.391 -1.178 4.496 1 89.81 29 LYS B CA 1
ATOM 1194 C C . LYS B 1 29 ? 17.656 -1.445 3.191 1 89.81 29 LYS B C 1
ATOM 1196 O O . LYS B 1 29 ? 16.547 -1.98 3.203 1 89.81 29 LYS B O 1
ATOM 1201 N N . THR B 1 30 ? 18.344 -1.082 2.086 1 91.12 30 THR B N 1
ATOM 1202 C CA . THR B 1 30 ? 17.75 -1.307 0.772 1 91.12 30 THR B CA 1
ATOM 1203 C C . THR B 1 30 ? 18.359 -2.527 0.1 1 91.12 30 THR B C 1
ATOM 1205 O O . THR B 1 30 ? 19.578 -2.705 0.126 1 91.12 30 THR B O 1
ATOM 1208 N N . ILE B 1 31 ? 17.531 -3.316 -0.454 1 91.56 31 ILE B N 1
ATOM 1209 C CA . ILE B 1 31 ? 17.953 -4.461 -1.252 1 91.56 31 ILE B CA 1
ATOM 1210 C C . ILE B 1 31 ? 17.422 -4.328 -2.672 1 91.56 31 ILE B C 1
ATOM 1212 O O . ILE B 1 31 ? 16.234 -4.066 -2.867 1 91.56 31 ILE B O 1
ATOM 1216 N N . PHE B 1 32 ? 18.328 -4.52 -3.619 1 91.06 32 PHE B N 1
ATOM 1217 C CA . PHE B 1 32 ? 17.938 -4.461 -5.023 1 91.06 32 PHE B CA 1
ATOM 1218 C C . PHE B 1 32 ? 18.266 -5.77 -5.73 1 91.06 32 PHE B C 1
ATOM 1220 O O . PHE B 1 32 ? 19.328 -6.352 -5.512 1 91.06 32 PHE B O 1
ATOM 1227 N N . ALA B 1 33 ? 17.312 -6.238 -6.496 1 87.81 33 ALA B N 1
ATOM 1228 C CA . ALA B 1 33 ? 17.547 -7.336 -7.43 1 87.81 33 ALA B CA 1
ATOM 1229 C C . ALA B 1 33 ? 17.516 -6.848 -8.875 1 87.81 33 ALA B C 1
ATOM 1231 O O . ALA B 1 33 ? 16.562 -6.176 -9.289 1 87.81 33 ALA B O 1
ATOM 1232 N N . ARG B 1 34 ? 18.625 -7.195 -9.6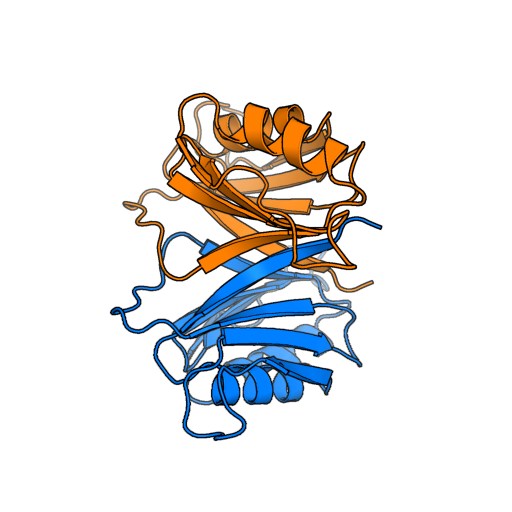41 1 86.31 34 ARG B N 1
ATOM 1233 C CA . ARG B 1 34 ? 18.719 -6.82 -11.047 1 86.31 34 ARG B CA 1
ATOM 1234 C C . ARG B 1 34 ? 19.047 -8.031 -11.914 1 86.31 34 ARG B C 1
ATOM 1236 O O . ARG B 1 34 ? 19.5 -9.062 -11.406 1 86.31 34 ARG B O 1
ATOM 1243 N N . LEU B 1 35 ? 18.562 -7.898 -13.297 1 75.56 35 LEU B N 1
ATOM 1244 C CA . LEU B 1 35 ? 18.891 -8.992 -14.203 1 75.56 35 LEU B CA 1
ATOM 1245 C C . LEU B 1 35 ? 20.406 -9.203 -14.266 1 75.56 35 LEU B C 1
ATOM 1247 O O . LEU B 1 35 ? 20.875 -10.344 -14.266 1 75.56 35 LEU B O 1
ATOM 1251 N N . ASP B 1 36 ? 21.094 -8.109 -14.43 1 72.5 36 ASP B N 1
ATOM 1252 C CA . ASP B 1 36 ? 22.547 -8.219 -14.414 1 72.5 36 ASP B CA 1
ATOM 1253 C C . ASP B 1 36 ? 23.156 -7.207 -13.445 1 72.5 36 ASP B C 1
ATOM 1255 O O . ASP B 1 36 ? 22.438 -6.461 -12.781 1 72.5 36 ASP B O 1
ATOM 1259 N N . SER B 1 37 ? 24.359 -7.379 -13.109 1 68.69 37 SER B N 1
ATOM 1260 C CA . SER B 1 37 ? 25.062 -6.594 -12.102 1 68.69 37 SER B CA 1
ATOM 1261 C C . SER B 1 37 ? 25.234 -5.145 -12.547 1 68.69 37 SER B C 1
ATOM 1263 O O . SER B 1 37 ? 25.797 -4.332 -11.82 1 68.69 37 SER B O 1
ATOM 1265 N N . ASN B 1 38 ? 24.656 -4.879 -13.703 1 68.38 38 ASN B N 1
ATOM 1266 C CA . ASN B 1 38 ? 24.797 -3.512 -14.195 1 68.38 38 ASN B CA 1
ATOM 1267 C C . ASN B 1 38 ? 23.797 -2.57 -13.516 1 68.38 38 ASN B C 1
ATOM 1269 O O . ASN B 1 38 ? 22.594 -2.723 -13.664 1 68.38 38 ASN B O 1
ATOM 1273 N N . PRO B 1 39 ? 24.312 -1.665 -12.789 1 66.5 39 PRO B N 1
ATOM 1274 C CA . PRO B 1 39 ? 23.469 -0.731 -12.047 1 66.5 39 PRO B CA 1
ATOM 1275 C C . PRO B 1 39 ? 22.578 0.105 -12.961 1 66.5 39 PRO B C 1
ATOM 1277 O O . PRO B 1 39 ? 21.578 0.679 -12.508 1 66.5 39 PRO B O 1
ATOM 1280 N N . ASN B 1 40 ? 22.891 0.159 -14.195 1 68.81 40 ASN B N 1
ATOM 1281 C CA . ASN B 1 40 ? 22.094 0.933 -15.148 1 68.81 40 ASN B CA 1
ATOM 1282 C C . ASN B 1 40 ? 20.875 0.159 -15.609 1 68.81 40 ASN B C 1
ATOM 1284 O O . ASN B 1 40 ? 19.969 0.725 -16.25 1 68.81 40 ASN B O 1
ATOM 1288 N N . ASN B 1 41 ? 20.875 -1.039 -15.211 1 81.31 41 ASN B N 1
ATOM 1289 C CA . ASN B 1 41 ? 19.734 -1.851 -15.609 1 81.31 41 ASN B CA 1
ATOM 1290 C C . ASN B 1 41 ? 18.531 -1.624 -14.695 1 81.31 41 ASN B C 1
ATOM 1292 O O . ASN B 1 41 ? 18.703 -1.316 -13.508 1 81.31 41 ASN B O 1
ATOM 1296 N N . PRO B 1 42 ? 17.422 -1.775 -15.305 1 86.06 42 PRO B N 1
ATOM 1297 C CA . PRO B 1 42 ? 16.203 -1.579 -14.508 1 86.06 42 PRO B CA 1
ATOM 1298 C C . PRO B 1 42 ? 16.125 -2.518 -13.312 1 86.06 42 PRO B C 1
ATOM 1300 O O . PRO B 1 42 ? 16.609 -3.646 -13.367 1 86.06 42 PRO B O 1
ATOM 1303 N N . VAL B 1 43 ? 15.672 -1.96 -12.125 1 92 43 VAL B N 1
ATOM 1304 C CA . VAL B 1 43 ? 15.477 -2.727 -10.898 1 92 43 VAL B CA 1
ATOM 1305 C C . VAL B 1 43 ? 14.352 -3.738 -11.094 1 92 43 VAL B C 1
ATOM 1307 O O . VAL B 1 43 ? 13.219 -3.365 -11.406 1 92 43 VAL B O 1
ATOM 1310 N N . MET B 1 44 ? 14.625 -4.984 -10.961 1 91.38 44 MET B N 1
ATOM 1311 C CA . MET B 1 44 ? 13.625 -6.039 -11.062 1 91.38 44 MET B CA 1
ATOM 1312 C C . MET B 1 44 ? 12.781 -6.109 -9.797 1 91.38 44 MET B C 1
ATOM 1314 O O . MET B 1 44 ? 11.578 -6.383 -9.859 1 91.38 44 MET B O 1
ATOM 1318 N N . HIS B 1 45 ? 13.43 -5.961 -8.703 1 92.44 45 HIS B N 1
ATOM 1319 C CA . HIS B 1 45 ? 12.773 -5.941 -7.395 1 92.44 45 HIS B CA 1
ATOM 1320 C C . HIS B 1 45 ? 13.578 -5.121 -6.391 1 92.44 45 HIS B C 1
ATOM 1322 O O . HIS B 1 45 ? 14.805 -5.164 -6.391 1 92.44 45 HIS B O 1
ATOM 1328 N N . ALA B 1 46 ? 12.883 -4.445 -5.512 1 93.69 46 ALA B N 1
ATOM 1329 C CA . ALA B 1 46 ? 13.516 -3.68 -4.441 1 93.69 46 ALA B CA 1
ATOM 1330 C C . ALA B 1 46 ? 12.703 -3.766 -3.152 1 93.69 46 ALA B C 1
ATOM 1332 O O . ALA B 1 46 ? 11.484 -3.896 -3.189 1 93.69 46 ALA B O 1
ATOM 1333 N N . SER B 1 47 ? 13.391 -3.688 -2.076 1 93.25 47 SER B N 1
ATOM 1334 C CA . SER B 1 47 ? 12.773 -3.523 -0.765 1 93.25 47 SER B CA 1
ATOM 1335 C C . SER B 1 47 ? 13.602 -2.609 0.129 1 93.25 47 SER B C 1
ATOM 1337 O O . SER B 1 47 ? 14.82 -2.551 0.002 1 93.25 47 SER B O 1
ATOM 1339 N N . VAL B 1 48 ? 12.922 -1.901 0.953 1 91.62 48 VAL B N 1
ATOM 1340 C CA . VAL B 1 48 ? 13.617 -1.118 1.97 1 91.62 48 VAL B CA 1
ATOM 1341 C C . VAL B 1 48 ? 12.922 -1.29 3.318 1 91.62 48 VAL B C 1
ATOM 1343 O O . VAL B 1 48 ? 11.695 -1.182 3.41 1 91.62 48 VAL B O 1
ATOM 1346 N N . THR B 1 49 ? 13.656 -1.603 4.293 1 89.25 49 THR B N 1
ATOM 1347 C CA . THR B 1 49 ? 13.203 -1.641 5.68 1 89.25 49 THR B CA 1
ATOM 1348 C C . THR B 1 49 ? 13.781 -0.463 6.465 1 89.25 49 THR B C 1
ATOM 1350 O O . THR B 1 49 ? 15 -0.303 6.551 1 89.25 49 THR B O 1
ATOM 1353 N N . PHE B 1 50 ? 12.891 0.289 6.996 1 87.19 50 PHE B N 1
ATOM 1354 C CA . PHE B 1 50 ? 13.305 1.506 7.684 1 87.19 50 PHE B CA 1
ATOM 1355 C C . PHE B 1 50 ? 13.805 1.189 9.094 1 87.19 50 PHE B C 1
ATOM 1357 O O . PHE B 1 50 ? 13.266 0.308 9.766 1 87.19 50 PHE B O 1
ATOM 1364 N N . THR B 1 51 ? 14.781 1.907 9.555 1 81.25 51 THR B N 1
ATOM 1365 C CA . THR B 1 51 ? 15.445 1.62 10.828 1 81.25 51 THR B CA 1
ATOM 1366 C C . THR B 1 51 ? 14.797 2.416 11.961 1 81.25 51 THR B C 1
ATOM 1368 O O . THR B 1 51 ? 14.484 1.859 13.016 1 81.25 51 THR B O 1
ATOM 1371 N N . LYS B 1 52 ? 14.594 3.662 11.812 1 80.94 52 LYS B N 1
ATOM 1372 C CA . LYS B 1 52 ? 14.102 4.527 12.883 1 80.94 52 LYS B CA 1
ATOM 1373 C C . LYS B 1 52 ? 12.617 4.293 13.141 1 80.94 52 LYS B C 1
ATOM 1375 O O . LYS B 1 52 ? 12.18 4.266 14.297 1 80.94 52 LYS B O 1
ATOM 1380 N N . TYR B 1 53 ? 11.859 4.246 12.062 1 75.75 53 TYR B N 1
ATOM 1381 C CA . TYR B 1 53 ? 10.422 4.012 12.141 1 75.75 53 TYR B CA 1
ATOM 1382 C C . TYR B 1 53 ? 10.047 2.67 11.523 1 75.75 53 TYR B C 1
ATOM 1384 O O . TYR B 1 53 ? 9.977 2.541 10.297 1 75.75 53 TYR B O 1
ATOM 1392 N N . GLU B 1 54 ? 9.93 1.62 12.156 1 76.44 54 GLU B N 1
ATOM 1393 C CA . GLU B 1 54 ? 9.695 0.263 11.664 1 76.44 54 GLU B CA 1
ATOM 1394 C C . GLU B 1 54 ? 8.672 0.251 10.531 1 76.44 54 GLU B C 1
ATOM 1396 O O . GLU B 1 54 ? 7.633 0.9 10.625 1 76.44 54 GLU B O 1
ATOM 1401 N N . GLY B 1 55 ? 9.047 -0.202 9.281 1 82.38 55 GLY B N 1
ATOM 1402 C CA . GLY B 1 55 ? 8.219 -0.319 8.094 1 82.38 55 GLY B CA 1
ATOM 1403 C C . GLY B 1 55 ? 9 -0.765 6.867 1 82.38 55 GLY B C 1
ATOM 1404 O O . GLY B 1 55 ? 10.234 -0.737 6.863 1 82.38 55 GLY B O 1
ATOM 1405 N N . CYS B 1 56 ? 8.141 -1.163 5.941 1 89 56 CYS B N 1
ATOM 1406 C CA . CYS B 1 56 ? 8.773 -1.664 4.73 1 89 56 CYS B CA 1
ATOM 1407 C C . CYS B 1 56 ? 7.949 -1.315 3.496 1 89 56 CYS B C 1
ATOM 1409 O O . CYS B 1 56 ? 6.719 -1.34 3.541 1 89 56 CYS B O 1
ATOM 1411 N N . ILE B 1 57 ? 8.672 -0.965 2.438 1 93.19 57 ILE B N 1
ATOM 1412 C CA . ILE B 1 57 ? 8.039 -0.837 1.13 1 93.19 57 ILE B CA 1
ATOM 1413 C C . ILE B 1 57 ? 8.812 -1.657 0.1 1 93.19 57 ILE B C 1
ATOM 1415 O O . ILE B 1 57 ? 10 -1.949 0.291 1 93.19 57 ILE B O 1
ATOM 1419 N N . MET B 1 58 ? 8.133 -2.033 -0.946 1 94.25 58 MET B N 1
ATOM 1420 C CA . MET B 1 58 ? 8.719 -2.783 -2.051 1 94.25 58 MET B CA 1
ATOM 1421 C C . MET B 1 58 ? 8.359 -2.152 -3.393 1 94.25 58 MET B C 1
ATOM 1423 O O . MET B 1 58 ? 7.461 -1.31 -3.465 1 94.25 58 MET B O 1
ATOM 1427 N N . GLY B 1 59 ? 9.148 -2.555 -4.387 1 95.19 59 GLY B N 1
ATOM 1428 C CA . GLY B 1 59 ? 8.867 -1.998 -5.703 1 95.19 59 GLY B CA 1
ATOM 1429 C C . GLY B 1 59 ? 9.766 -2.551 -6.789 1 95.19 59 GLY B C 1
ATOM 1430 O O . GLY B 1 59 ? 10.547 -3.475 -6.551 1 95.19 59 GLY B O 1
ATOM 1431 N N . ALA B 1 60 ? 9.562 -1.989 -7.992 1 94.25 60 ALA B N 1
ATOM 1432 C CA . ALA B 1 60 ? 10.336 -2.395 -9.164 1 94.25 60 ALA B CA 1
ATOM 1433 C C . ALA B 1 60 ? 10.211 -1.369 -10.289 1 94.25 60 ALA B C 1
ATOM 1435 O O . ALA B 1 60 ? 9.398 -0.447 -10.203 1 94.25 60 ALA B O 1
ATOM 1436 N N . ASP B 1 61 ? 11.031 -1.549 -11.32 1 94.38 61 ASP B N 1
ATOM 1437 C CA . ASP B 1 61 ? 10.906 -0.805 -12.57 1 94.38 61 ASP B CA 1
ATOM 1438 C C . ASP B 1 61 ? 10.141 -1.61 -13.617 1 94.38 61 ASP B C 1
ATOM 1440 O O . ASP B 1 61 ? 10.18 -2.842 -13.609 1 94.38 61 ASP B O 1
ATOM 1444 N N . THR B 1 62 ? 9.5 -0.912 -14.391 1 92.31 62 THR B N 1
ATOM 1445 C CA . THR B 1 62 ? 8.875 -1.465 -15.586 1 92.31 62 THR B CA 1
ATOM 1446 C C . THR B 1 62 ? 9.266 -0.664 -16.828 1 92.31 62 THR B C 1
ATOM 1448 O O . THR B 1 62 ? 9.75 0.465 -16.703 1 92.31 62 THR B O 1
ATOM 1451 N N . ASP B 1 63 ? 9.125 -1.241 -17.984 1 90.06 63 ASP B N 1
ATOM 1452 C CA . ASP B 1 63 ? 9.445 -0.55 -19.234 1 90.06 63 ASP B CA 1
ATOM 1453 C C . ASP B 1 63 ? 8.219 0.184 -19.781 1 90.06 63 ASP B C 1
ATOM 1455 O O . ASP B 1 63 ? 8.305 0.876 -20.797 1 90.06 63 ASP B O 1
ATOM 1459 N N . LYS B 1 64 ? 7.227 0.111 -19.188 1 89.88 64 LYS B N 1
ATOM 1460 C CA . LYS B 1 64 ? 5.988 0.76 -19.594 1 89.88 64 LYS B CA 1
ATOM 1461 C C . LYS B 1 64 ? 5.797 2.094 -18.891 1 89.88 64 LYS B C 1
ATOM 1463 O O . LYS B 1 64 ? 6.363 2.314 -17.812 1 89.88 64 LYS B O 1
ATOM 1468 N N . PRO B 1 65 ? 5.027 3.014 -19.578 1 90.19 65 PRO B N 1
ATOM 1469 C CA . PRO B 1 65 ? 4.684 4.238 -18.859 1 90.19 65 PRO B CA 1
ATOM 1470 C C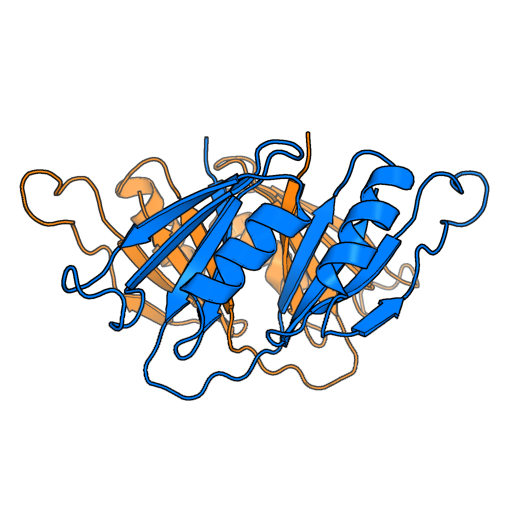 . PRO B 1 65 ? 3.939 3.963 -17.547 1 90.19 65 PRO B C 1
ATOM 1472 O O . PRO B 1 65 ? 3.119 3.043 -17.484 1 90.19 65 PRO B O 1
ATOM 1475 N N . VAL B 1 66 ? 4.305 4.805 -16.547 1 91.25 66 VAL B N 1
ATOM 1476 C CA . VAL B 1 66 ? 3.695 4.617 -15.242 1 91.25 66 VAL B CA 1
ATOM 1477 C C . VAL B 1 66 ? 2.801 5.809 -14.914 1 91.25 66 VAL B C 1
ATOM 1479 O O . VAL B 1 66 ? 3.236 6.961 -14.992 1 91.25 66 VAL B O 1
ATOM 1482 N N . VAL B 1 67 ? 1.53 5.531 -14.594 1 92.06 67 VAL B N 1
ATOM 1483 C CA . VAL B 1 67 ? 0.588 6.516 -14.07 1 92.06 67 VAL B CA 1
ATOM 1484 C C . VAL B 1 67 ? 0.246 6.188 -12.617 1 92.06 67 VAL B C 1
ATOM 1486 O O . VAL B 1 67 ? -0.143 5.059 -12.305 1 92.06 67 VAL B O 1
ATOM 1489 N N . ILE B 1 68 ? 0.449 7.172 -11.742 1 90.88 68 ILE B N 1
ATOM 1490 C CA . ILE B 1 68 ? 0.226 6.938 -10.312 1 90.88 68 ILE B CA 1
ATOM 1491 C C . ILE B 1 68 ? -1.138 7.492 -9.914 1 90.88 68 ILE B C 1
ATOM 1493 O O . ILE B 1 68 ? -1.329 8.711 -9.852 1 90.88 68 ILE B O 1
ATOM 1497 N N . SER B 1 69 ? -2.023 6.48 -9.578 1 92 69 SER B N 1
ATOM 1498 C CA . SER B 1 69 ? -3.375 6.883 -9.211 1 92 69 SER B CA 1
ATOM 1499 C C . SER B 1 69 ? -4.102 5.766 -8.461 1 92 69 SER B C 1
ATOM 1501 O O . SER B 1 69 ? -3.758 4.59 -8.609 1 92 69 SER B O 1
ATOM 1503 N N . GLY B 1 70 ? -5.145 6.129 -7.598 1 94.81 70 GLY B N 1
ATOM 1504 C CA . GLY B 1 70 ? -6.09 5.207 -6.992 1 94.81 70 GLY B CA 1
ATOM 1505 C C . GLY B 1 70 ? -5.594 4.617 -5.684 1 94.81 70 GLY B C 1
ATOM 1506 O O . GLY B 1 70 ? -6.324 3.883 -5.012 1 94.81 70 GLY B O 1
ATOM 1507 N N . MET B 1 71 ? -4.348 4.875 -5.352 1 96.56 71 MET B N 1
ATOM 1508 C CA . MET B 1 71 ? -3.768 4.414 -4.094 1 96.56 71 MET B CA 1
ATOM 1509 C C . MET B 1 71 ? -2.811 5.453 -3.521 1 96.56 71 MET B C 1
ATOM 1511 O O . MET B 1 71 ? -2.303 6.305 -4.25 1 96.56 71 MET B O 1
ATOM 1515 N N . ALA B 1 72 ? -2.572 5.352 -2.266 1 96.69 72 ALA B N 1
ATOM 1516 C CA . ALA B 1 72 ? -1.577 6.137 -1.542 1 96.69 72 ALA B CA 1
ATOM 1517 C C . ALA B 1 72 ? -0.859 5.285 -0.497 1 96.69 72 ALA B C 1
ATOM 1519 O O . ALA B 1 72 ? -1.188 4.113 -0.312 1 96.69 72 ALA B O 1
ATOM 1520 N N . ILE B 1 73 ? 0.236 5.828 0.049 1 95.69 73 ILE B N 1
ATOM 1521 C CA . ILE B 1 73 ? 0.951 5.18 1.145 1 95.69 73 ILE B CA 1
ATOM 1522 C C . ILE B 1 73 ? 0.56 5.828 2.471 1 95.69 73 ILE B C 1
ATOM 1524 O O . ILE B 1 73 ? 0.69 7.043 2.637 1 95.69 73 ILE B O 1
ATOM 1528 N N . CYS B 1 74 ? 0.087 5.02 3.381 1 95.12 74 CYS B N 1
ATOM 1529 C CA . CYS B 1 74 ? -0.286 5.531 4.695 1 95.12 74 CYS B CA 1
ATOM 1530 C C . CYS B 1 74 ? 0.709 5.078 5.758 1 95.12 74 CYS B C 1
ATOM 1532 O O . CYS B 1 74 ? 1.055 3.898 5.828 1 95.12 74 CYS B O 1
ATOM 1534 N N . VAL B 1 75 ? 1.098 6.055 6.605 1 93.12 75 VAL B N 1
ATOM 1535 C CA . VAL B 1 75 ? 2.049 5.766 7.672 1 93.12 75 VAL B CA 1
ATOM 1536 C C . VAL B 1 75 ? 1.532 6.336 8.992 1 93.12 75 VAL B C 1
ATOM 1538 O O . VAL B 1 75 ? 1.248 7.531 9.094 1 93.12 75 VAL B O 1
ATOM 1541 N N . VAL B 1 76 ? 1.407 5.457 9.906 1 91.88 76 VAL B N 1
ATOM 1542 C CA . VAL B 1 76 ? 1.085 5.891 11.266 1 91.88 76 VAL B CA 1
ATOM 1543 C C . VAL B 1 76 ? 2.369 6.055 12.07 1 91.88 76 VAL B C 1
ATOM 1545 O O . VAL B 1 76 ? 3.127 5.098 12.25 1 91.88 76 VAL B O 1
ATOM 1548 N N . LEU B 1 77 ? 2.607 7.262 12.57 1 91.88 77 LEU B N 1
ATOM 1549 C CA . LEU B 1 77 ? 3.84 7.621 13.266 1 91.88 77 LEU B CA 1
ATOM 1550 C C . LEU B 1 77 ? 3.57 7.914 14.734 1 91.88 77 LEU B C 1
ATOM 1552 O O . LEU B 1 77 ? 2.428 8.172 15.125 1 91.88 77 LEU B O 1
ATOM 1556 N N . PRO B 1 78 ? 4.598 7.949 15.555 1 90.06 78 PRO B N 1
ATOM 1557 C CA . PRO B 1 78 ? 4.383 7.977 17 1 90.06 78 PRO B CA 1
ATOM 1558 C C . PRO B 1 78 ? 4.102 9.383 17.531 1 90.06 78 PRO B C 1
ATOM 1560 O O . PRO B 1 78 ? 3.639 9.539 18.656 1 90.06 78 PRO B O 1
ATOM 1563 N N . SER B 1 79 ? 4.367 10.383 16.75 1 91.88 79 SER B N 1
ATOM 1564 C CA . SER B 1 79 ? 4.23 11.727 17.297 1 91.88 79 SER B CA 1
ATOM 1565 C C . SER B 1 79 ? 4.109 12.766 16.188 1 91.88 79 SER B C 1
ATOM 1567 O O . SER B 1 79 ? 4.43 12.492 15.031 1 91.88 79 SER B O 1
ATOM 1569 N N . ARG B 1 80 ? 3.668 13.961 16.641 1 93.94 80 ARG B N 1
ATOM 1570 C CA . ARG B 1 80 ? 3.641 15.117 15.758 1 93.94 80 ARG B CA 1
ATOM 1571 C C . ARG B 1 80 ? 5.031 15.422 15.211 1 93.94 80 ARG B C 1
ATOM 1573 O O . ARG B 1 80 ? 5.188 15.703 14.023 1 93.94 80 ARG B O 1
ATOM 1580 N N . GLU B 1 81 ? 6.008 15.383 16.062 1 93.25 81 GLU B N 1
ATOM 1581 C CA . GLU B 1 81 ? 7.379 15.688 15.672 1 93.25 81 GLU B CA 1
ATOM 1582 C C . GLU B 1 81 ? 7.852 14.758 14.555 1 93.25 81 GLU B C 1
ATOM 1584 O O . GLU B 1 81 ? 8.516 15.203 13.617 1 93.25 81 GLU B O 1
ATOM 1589 N N . ALA B 1 82 ? 7.559 13.555 14.68 1 92.88 82 ALA B N 1
ATOM 1590 C CA . ALA B 1 82 ? 7.93 12.586 13.648 1 92.88 82 ALA B CA 1
ATOM 1591 C C . ALA B 1 82 ? 7.27 12.922 12.32 1 92.88 82 ALA B C 1
ATOM 1593 O O . ALA B 1 82 ? 7.906 12.852 11.266 1 92.88 82 ALA B O 1
ATOM 1594 N N . ILE B 1 83 ? 6.016 13.273 12.391 1 94.81 83 ILE B N 1
ATOM 1595 C CA . ILE B 1 83 ? 5.273 13.617 11.18 1 94.81 83 ILE B CA 1
ATOM 1596 C C . ILE B 1 83 ? 5.926 14.828 10.508 1 94.81 83 ILE B C 1
ATOM 1598 O O . ILE B 1 83 ? 6.152 14.82 9.297 1 94.81 83 ILE B O 1
ATOM 1602 N N . GLU B 1 84 ? 6.172 15.789 11.266 1 94.81 84 GLU B N 1
ATOM 1603 C CA . GLU B 1 84 ? 6.73 17.016 10.711 1 94.81 84 GLU B CA 1
ATOM 1604 C C . GLU B 1 84 ? 8.117 16.781 10.117 1 94.81 84 GLU B C 1
ATOM 1606 O O . GLU B 1 84 ? 8.445 17.297 9.047 1 94.81 84 GLU B O 1
ATOM 1611 N N . GLU B 1 85 ? 8.906 16.016 10.766 1 93.88 85 GLU B N 1
ATOM 1612 C CA . GLU B 1 85 ? 10.234 15.68 10.273 1 93.88 85 GLU B CA 1
ATOM 1613 C C . GLU B 1 85 ? 10.164 14.945 8.93 1 93.88 85 GLU B C 1
ATOM 1615 O O . GLU B 1 85 ? 10.805 15.352 7.961 1 93.88 85 GLU B O 1
ATOM 1620 N N . ILE B 1 86 ? 9.406 13.938 8.844 1 94.44 86 ILE B N 1
ATOM 1621 C CA . ILE B 1 86 ? 9.352 13.062 7.68 1 94.44 86 ILE B CA 1
ATOM 1622 C C . ILE B 1 86 ? 8.656 13.789 6.527 1 94.44 86 ILE B C 1
ATOM 1624 O O . ILE B 1 86 ? 9.055 13.648 5.367 1 94.44 86 ILE B O 1
ATOM 1628 N N . SER B 1 87 ? 7.609 14.578 6.875 1 96.81 87 SER B N 1
ATOM 1629 C CA . SER B 1 87 ? 6.887 15.281 5.824 1 96.81 87 SER B CA 1
ATOM 1630 C C . SER B 1 87 ? 7.789 16.266 5.102 1 96.81 87 SER B C 1
ATOM 1632 O O . SER B 1 87 ? 7.715 16.406 3.877 1 96.81 87 SER B O 1
ATOM 1634 N N . VAL B 1 88 ? 8.633 16.922 5.805 1 95.75 88 VAL B N 1
ATOM 1635 C CA . VAL B 1 88 ? 9.547 17.891 5.211 1 95.75 88 VAL B CA 1
ATOM 1636 C C . VAL B 1 88 ? 10.516 17.172 4.273 1 95.75 88 VAL B C 1
ATOM 1638 O O . VAL B 1 88 ? 10.766 17.625 3.154 1 95.75 88 VAL B O 1
ATOM 1641 N N . LYS B 1 89 ? 11.055 16.125 4.707 1 94.69 89 LYS B N 1
ATOM 1642 C CA . LYS B 1 89 ? 12.008 15.367 3.906 1 94.69 89 LYS B CA 1
ATOM 1643 C C . LYS B 1 89 ? 11.344 14.805 2.652 1 94.69 89 LYS B C 1
ATOM 1645 O O . LYS B 1 89 ? 11.898 14.891 1.556 1 94.69 89 LYS B O 1
ATOM 1650 N N . LEU B 1 90 ? 10.148 14.203 2.789 1 96.19 90 LEU B N 1
ATOM 1651 C CA . LEU B 1 90 ? 9.43 13.633 1.658 1 96.19 90 LEU B CA 1
ATOM 1652 C C . LEU B 1 90 ? 9.047 14.711 0.652 1 96.19 90 LEU B C 1
ATOM 1654 O O . LEU B 1 90 ? 8.906 14.438 -0.541 1 96.19 90 LEU B O 1
ATOM 1658 N N . ALA B 1 91 ? 8.898 15.93 1.156 1 97 91 ALA B N 1
ATOM 1659 C CA . ALA B 1 91 ? 8.43 17.016 0.308 1 97 91 ALA B CA 1
ATOM 1660 C C . ALA B 1 91 ? 9.562 17.609 -0.522 1 97 91 ALA B C 1
ATOM 1662 O O . ALA B 1 91 ? 9.336 18.422 -1.422 1 97 91 ALA B O 1
ATOM 1663 N N . GLU B 1 92 ? 10.758 17.219 -0.199 1 95.19 92 GLU B N 1
ATOM 1664 C CA . GLU B 1 92 ? 11.883 17.703 -0.989 1 95.19 92 GLU B CA 1
ATOM 1665 C C . GLU B 1 92 ? 11.719 17.328 -2.463 1 95.19 92 GLU B C 1
ATOM 1667 O O . GLU B 1 92 ? 11.695 16.156 -2.818 1 95.19 92 GLU B O 1
ATOM 1672 N N . GLY B 1 93 ? 11.703 18.375 -3.389 1 96 93 GLY B N 1
ATOM 1673 C CA . GLY B 1 93 ? 11.5 18.156 -4.812 1 96 93 GLY B CA 1
ATOM 1674 C C . GLY B 1 93 ? 10.062 17.828 -5.168 1 96 93 GLY B C 1
ATOM 1675 O O . GLY B 1 93 ? 9.742 17.594 -6.336 1 96 93 GLY B O 1
ATOM 1676 N N . GLY B 1 94 ? 9.25 17.688 -4.164 1 97.19 94 GLY B N 1
ATOM 1677 C CA . GLY B 1 94 ? 7.824 17.422 -4.324 1 97.19 94 GLY B CA 1
ATOM 1678 C C . GLY B 1 94 ? 6.949 18.547 -3.793 1 97.19 94 GLY B C 1
ATOM 1679 O O . GLY B 1 94 ? 7.227 19.719 -4.027 1 97.19 94 GLY B O 1
ATOM 1680 N N . THR B 1 95 ? 5.809 18.156 -3.211 1 97.25 95 THR B N 1
ATOM 1681 C CA . THR B 1 95 ? 4.855 19.125 -2.707 1 97.25 95 THR B CA 1
ATOM 1682 C C . THR B 1 95 ? 4.324 18.719 -1.339 1 97.25 95 THR B C 1
ATOM 1684 O O . THR B 1 95 ? 3.844 17.594 -1.168 1 97.25 95 THR B O 1
ATOM 1687 N N . LEU B 1 96 ? 4.52 19.625 -0.352 1 97.69 96 LEU B N 1
ATOM 1688 C CA . LEU B 1 96 ? 3.805 19.469 0.911 1 97.69 96 LEU B CA 1
ATOM 1689 C C . LEU B 1 96 ? 2.342 19.875 0.76 1 97.69 96 LEU B C 1
ATOM 1691 O O . LEU B 1 96 ? 1.992 21.047 0.941 1 97.69 96 LEU B O 1
ATOM 1695 N N . VAL B 1 97 ? 1.473 18.984 0.472 1 97.31 97 VAL B N 1
ATOM 1696 C CA . VAL B 1 97 ? 0.083 19.234 0.106 1 97.31 97 VAL B CA 1
ATOM 1697 C C . VAL B 1 97 ? -0.677 19.781 1.311 1 97.31 97 VAL B C 1
ATOM 1699 O O . VAL B 1 97 ? -1.481 20.703 1.175 1 97.31 97 VAL B O 1
ATOM 1702 N N . GLN B 1 98 ? -0.465 19.156 2.492 1 97.06 98 GLN B N 1
ATOM 1703 C CA . GLN B 1 98 ? -1.073 19.594 3.748 1 97.06 98 GLN B CA 1
ATOM 1704 C C . GLN B 1 98 ? -0.101 19.422 4.914 1 97.06 98 GLN B C 1
ATOM 1706 O O . GLN B 1 98 ? 0.302 18.312 5.242 1 97.06 98 GLN B O 1
ATOM 1711 N N . GLU B 1 99 ? 0.208 20.578 5.395 1 96.19 99 GLU B N 1
ATOM 1712 C CA . GLU B 1 99 ? 0.996 20.531 6.625 1 96.19 99 GLU B CA 1
ATOM 1713 C C . GLU B 1 99 ? 0.214 19.859 7.754 1 96.19 99 GLU B C 1
ATOM 1715 O O . GLU B 1 99 ? -0.989 19.625 7.625 1 96.19 99 GLU B O 1
ATOM 1720 N N . PHE B 1 100 ? 1.028 19.531 8.836 1 95.94 100 PHE B N 1
ATOM 1721 C CA . PHE B 1 100 ? 0.386 18.891 9.984 1 95.94 100 PHE B CA 1
ATOM 1722 C C . PHE B 1 100 ? -0.863 19.656 10.398 1 95.94 100 PHE B C 1
ATOM 1724 O O . PHE B 1 100 ? -0.791 20.844 10.719 1 95.94 100 PHE B O 1
ATOM 1731 N N . LEU B 1 101 ? -1.971 19.031 10.352 1 95.44 101 LEU B N 1
ATOM 1732 C CA . LEU B 1 101 ? -3.252 19.547 10.812 1 95.44 101 LEU B CA 1
ATOM 1733 C C . LEU B 1 101 ? -3.723 18.797 12.055 1 95.44 101 LEU B C 1
ATOM 1735 O O . LEU B 1 101 ? -4.055 17.609 11.984 1 95.44 101 LEU B O 1
ATOM 1739 N N . PRO B 1 102 ? -3.789 19.438 13.172 1 93.75 102 PRO B N 1
ATOM 1740 C CA . PRO B 1 102 ? -4.227 18.766 14.398 1 93.75 102 PRO B CA 1
ATOM 1741 C C . PRO B 1 102 ? -5.707 18.375 14.367 1 93.75 102 PRO B C 1
ATOM 1743 O O . PRO B 1 102 ? -6.512 19.078 13.742 1 93.75 102 PRO B O 1
ATOM 1746 N N . HIS B 1 103 ? -5.973 17.203 15.016 1 90.94 103 HIS B N 1
ATOM 1747 C CA . HIS B 1 103 ? -7.375 16.875 15.258 1 90.94 103 HIS B CA 1
ATOM 1748 C C . HIS B 1 103 ? -8.031 17.906 16.172 1 90.94 103 HIS B C 1
ATOM 1750 O O . HIS B 1 103 ? -7.344 18.688 16.828 1 90.94 103 HIS B O 1
ATOM 1756 N N . PRO B 1 104 ? -9.32 17.922 16.094 1 89.25 104 PRO B N 1
ATOM 1757 C CA . PRO B 1 104 ? -10 18.859 17 1 89.25 104 PRO B CA 1
ATOM 1758 C C . PRO B 1 104 ? -9.758 18.531 18.469 1 89.25 104 PRO B C 1
ATOM 1760 O O . PRO B 1 104 ? -9.43 17.391 18.797 1 89.25 104 PRO B O 1
ATOM 1763 N N . PRO B 1 105 ? -9.891 19.578 19.312 1 89.62 105 PRO B N 1
ATOM 1764 C CA . PRO B 1 105 ? -9.805 19.297 20.75 1 89.62 105 PRO B CA 1
ATOM 1765 C C . PRO B 1 105 ? -10.789 18.219 21.203 1 89.62 105 PRO B C 1
ATOM 1767 O O . PRO B 1 105 ? -11.914 18.156 20.703 1 89.62 105 PRO B O 1
ATOM 1770 N N . PRO B 1 106 ? -10.25 17.359 22.188 1 88.81 106 PRO B N 1
ATOM 1771 C CA . PRO B 1 106 ? -9.008 17.469 22.953 1 88.81 106 PRO B CA 1
ATOM 1772 C C . PRO B 1 106 ? -7.871 16.641 22.359 1 88.81 106 PRO B C 1
ATOM 1774 O O . PRO B 1 106 ? -6.883 16.359 23.047 1 88.81 106 PRO B O 1
ATOM 1777 N N . HIS B 1 107 ? -7.988 16.219 21.203 1 87.62 107 HIS B N 1
ATOM 1778 C CA . HIS B 1 107 ? -7 15.336 20.609 1 87.62 107 HIS B CA 1
ATOM 1779 C C . HIS B 1 107 ? -6.027 16.109 19.719 1 87.62 107 HIS B C 1
ATOM 1781 O O . HIS B 1 107 ? -5.625 15.625 18.656 1 87.62 107 HIS B O 1
ATOM 1787 N N . GLN B 1 108 ? -5.574 17.203 20.078 1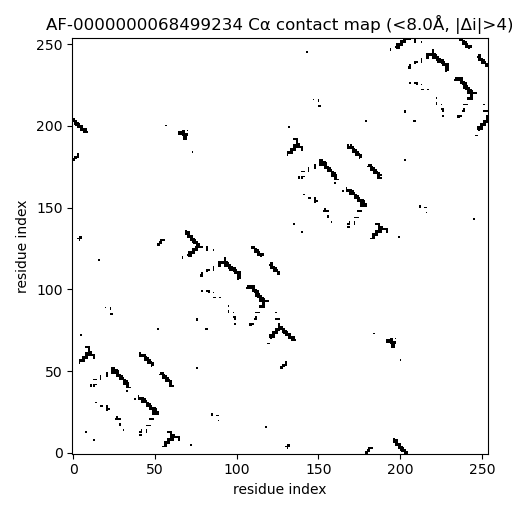 88.25 108 GLN B N 1
ATOM 1788 C CA . GLN B 1 108 ? -4.824 18.109 19.219 1 88.25 108 GLN B CA 1
ATOM 1789 C C . GLN B 1 108 ? -3.387 17.625 19.031 1 88.25 108 GLN B C 1
ATOM 1791 O O . GLN B 1 108 ? -2.676 18.094 18.141 1 88.25 108 GLN B O 1
ATOM 1796 N N . ASN B 1 109 ? -2.98 16.797 19.906 1 86.25 109 ASN B N 1
ATOM 1797 C CA . ASN B 1 109 ? -1.636 16.25 19.766 1 86.25 109 ASN B CA 1
ATOM 1798 C C . ASN B 1 109 ? -1.562 15.258 18.609 1 86.25 109 ASN B C 1
ATOM 1800 O O . ASN B 1 109 ? -0.471 14.898 18.156 1 86.25 109 ASN B O 1
ATOM 1804 N N . ASP B 1 110 ? -2.721 14.844 18.234 1 91.25 110 ASP B N 1
ATOM 1805 C CA . ASP B 1 110 ? -2.82 13.961 17.078 1 91.25 110 ASP B CA 1
ATOM 1806 C C . ASP B 1 110 ? -3.195 14.734 15.82 1 91.25 110 ASP B C 1
ATOM 1808 O O . ASP B 1 110 ? -3.746 15.836 15.906 1 91.25 110 ASP B O 1
ATOM 1812 N N . GLY B 1 111 ? -2.812 14.234 14.711 1 95.25 111 GLY B N 1
ATOM 1813 C CA . GLY B 1 111 ? -3.102 14.891 13.445 1 95.25 111 GLY B CA 1
ATOM 1814 C C . GLY B 1 111 ? -2.564 14.133 12.242 1 95.25 111 GLY B C 1
ATOM 1815 O O . GLY B 1 111 ? -2.316 12.93 12.32 1 95.25 111 GLY B O 1
ATOM 1816 N N . ALA B 1 112 ? -2.576 14.914 11.156 1 96.06 112 ALA B N 1
ATOM 1817 C CA . ALA B 1 112 ? -2.16 14.273 9.914 1 96.06 112 ALA B CA 1
ATOM 1818 C C . ALA B 1 112 ? -1.533 15.281 8.953 1 96.06 112 ALA B C 1
ATOM 1820 O O . ALA B 1 112 ? -1.753 16.484 9.078 1 96.06 112 ALA B O 1
ATOM 1821 N N . ALA B 1 113 ? -0.708 14.797 8.062 1 97.44 113 ALA B N 1
ATOM 1822 C CA . ALA B 1 113 ? -0.111 15.539 6.953 1 97.44 113 ALA B CA 1
ATOM 1823 C C . ALA B 1 113 ? -0.183 14.75 5.652 1 97.44 113 ALA B C 1
ATOM 1825 O O . ALA B 1 113 ? -0.406 13.531 5.668 1 97.44 113 ALA B O 1
ATOM 1826 N N . GLU B 1 114 ? -0.083 15.461 4.594 1 97.69 114 GLU B N 1
ATOM 1827 C CA . GLU B 1 114 ? -0.116 14.844 3.271 1 97.69 114 GLU B CA 1
ATOM 1828 C C . GLU B 1 114 ? 1.013 15.375 2.391 1 97.69 114 GLU B C 1
ATOM 1830 O O . GLU B 1 114 ? 1.25 16.578 2.334 1 97.69 114 GLU B O 1
ATOM 1835 N N . VAL B 1 115 ? 1.711 14.5 1.745 1 97.38 115 VAL B N 1
ATOM 1836 C CA . VAL B 1 115 ? 2.816 14.883 0.871 1 97.38 115 VAL B CA 1
ATOM 1837 C C . VAL B 1 115 ? 2.66 14.195 -0.486 1 97.38 115 VAL B C 1
ATOM 1839 O O . VAL B 1 115 ? 2.309 13.016 -0.558 1 97.38 115 VAL B O 1
ATOM 1842 N N . LEU B 1 116 ? 2.82 14.875 -1.54 1 97.56 116 LEU B N 1
ATOM 1843 C CA . LEU B 1 116 ? 3.113 14.352 -2.867 1 97.56 116 LEU B CA 1
ATOM 1844 C C . LEU B 1 116 ? 4.609 14.422 -3.162 1 97.56 116 LEU B C 1
ATOM 1846 O O . LEU B 1 116 ? 5.156 15.516 -3.344 1 97.56 116 LEU B O 1
ATOM 1850 N N . ASP B 1 117 ? 5.297 13.352 -3.248 1 96.19 117 ASP B N 1
ATOM 1851 C CA . ASP B 1 117 ? 6.75 13.391 -3.334 1 96.19 117 ASP B CA 1
ATOM 1852 C C . ASP B 1 117 ? 7.211 13.586 -4.777 1 96.19 117 ASP B C 1
ATOM 1854 O O . ASP B 1 117 ? 6.391 13.656 -5.691 1 96.19 117 ASP B O 1
ATOM 1858 N N . ARG B 1 118 ? 8.484 13.719 -4.961 1 95.56 118 ARG B N 1
ATOM 1859 C CA . ARG B 1 118 ? 9.039 14.094 -6.258 1 95.56 118 ARG B CA 1
ATOM 1860 C C . ARG B 1 118 ? 8.891 12.961 -7.266 1 95.56 118 ARG B C 1
ATOM 1862 O O . ARG B 1 118 ? 9.062 13.164 -8.469 1 95.56 118 ARG B O 1
ATOM 1869 N N . TYR B 1 119 ? 8.641 11.742 -6.824 1 95.06 119 TYR B N 1
ATOM 1870 C CA . TYR B 1 119 ? 8.492 10.609 -7.73 1 95.06 119 TYR B CA 1
ATOM 1871 C C . TYR B 1 119 ? 7.023 10.375 -8.07 1 95.06 119 TYR B C 1
ATOM 1873 O O . TYR B 1 119 ? 6.691 9.445 -8.812 1 95.06 119 TYR B O 1
ATOM 1881 N N . GLY B 1 120 ? 6.121 11.141 -7.465 1 95.31 120 GLY B N 1
ATOM 1882 C CA . GLY B 1 120 ? 4.723 11.117 -7.852 1 95.31 120 GLY B CA 1
ATOM 1883 C C . GLY B 1 120 ? 3.855 10.305 -6.91 1 95.31 120 GLY B C 1
ATOM 1884 O O . GLY B 1 120 ? 2.684 10.055 -7.199 1 95.31 120 GLY B O 1
ATOM 1885 N N . TYR B 1 121 ? 4.332 9.891 -5.82 1 96.25 121 TYR B N 1
ATOM 1886 C CA . TYR B 1 121 ? 3.553 9.094 -4.879 1 96.25 121 TYR B CA 1
ATOM 1887 C C . TYR B 1 121 ? 3.018 9.969 -3.746 1 96.25 121 TYR B C 1
ATOM 1889 O O . TYR B 1 121 ? 3.727 10.836 -3.236 1 96.25 121 TYR B O 1
ATOM 1897 N N . THR B 1 122 ? 1.756 9.719 -3.4 1 97.19 122 THR B N 1
ATOM 1898 C CA . THR B 1 122 ? 1.13 10.414 -2.285 1 97.19 122 THR B CA 1
ATOM 1899 C C . THR B 1 122 ? 1.365 9.664 -0.976 1 97.19 122 THR B C 1
ATOM 1901 O O . THR B 1 122 ? 1.167 8.453 -0.904 1 97.19 122 THR B O 1
ATOM 1904 N N . TRP B 1 123 ? 1.785 10.414 0.047 1 96.5 123 TRP B N 1
ATOM 1905 C CA . TRP B 1 123 ? 1.963 9.906 1.405 1 96.5 123 TRP B CA 1
ATOM 1906 C C . TRP B 1 123 ? 0.972 10.562 2.361 1 96.5 123 TRP B C 1
ATOM 1908 O O . TRP B 1 123 ? 0.857 11.789 2.404 1 96.5 123 TRP B O 1
ATOM 1918 N N . TYR B 1 124 ? 0.22 9.703 3.039 1 96.38 124 TYR B N 1
ATOM 1919 C CA . TYR B 1 124 ? -0.573 10.133 4.184 1 96.38 124 TYR B CA 1
ATOM 1920 C C . TYR B 1 124 ? 0.131 9.805 5.492 1 96.38 124 TYR B C 1
ATOM 1922 O O . TYR B 1 124 ? 0.355 8.633 5.801 1 96.38 124 TYR B O 1
ATOM 1930 N N . LEU B 1 125 ? 0.506 10.852 6.23 1 95.75 125 LEU B N 1
ATOM 1931 C CA . LEU B 1 125 ? 1.155 10.672 7.527 1 95.75 125 LEU B CA 1
ATOM 1932 C C . LEU B 1 125 ? 0.205 11.031 8.664 1 95.75 125 LEU B C 1
ATOM 1934 O O . LEU B 1 125 ? -0.442 12.078 8.633 1 95.75 125 LEU B O 1
ATOM 1938 N N . SER B 1 126 ? 0.113 10.125 9.617 1 94.12 126 SER B N 1
ATOM 1939 C CA . SER B 1 126 ? -0.792 10.391 10.734 1 94.12 126 SER B CA 1
ATOM 1940 C C . SER B 1 126 ? -0.243 9.828 12.039 1 94.12 126 SER B C 1
ATOM 1942 O O . SER B 1 126 ? 0.734 9.078 12.039 1 94.12 126 SER B O 1
ATOM 1944 N N . THR B 1 127 ? -0.828 10.297 13.125 1 92.06 127 THR B N 1
ATOM 1945 C CA . THR B 1 127 ? -0.493 9.766 14.438 1 92.06 127 THR B CA 1
ATOM 1946 C C . THR B 1 127 ? -1.522 8.727 14.883 1 92.06 127 THR B C 1
ATOM 1948 O O . THR B 1 127 ? -2.684 8.781 14.477 1 92.06 127 THR B O 1
#

Nearest PDB structures (foldseek):
  1fa5-assembly1_B  TM=6.402E-01  e=4.578E-06  Escherichia coli
  4mts-assembly1_B  TM=5.518E-01  e=8.438E-04  Pseudomonas aeruginosa PAO1
  3sk2-assembly1_B  TM=4.889E-01  e=1.387E-03  Pantoea agglomerans
  5cb9-assembly1_A  TM=3.502E-01  e=1.570E-03  Thermomonospora curvata DSM 43183
  5hcw-assembly5_B  TM=3.897E-01  e=2.746E-03  Thermomonospora curvata DSM 43183